Protein AF-A0A258KEI6-F1 (afdb_monomer)

Sequence (321 aa):
MEIVLLEKQHNRESFNSSTPLLDEYIKKQASQDVKRDLSACYVLTDNEGKVLAYYTLSSNSIPREGLPEELLKKLRLPPSYQNLPAIMLGRLAVDQEHKGKGYGKFLLQDAFEKCLLASDSIGSLAIIVDPIDDSAVAFYKKYGFIVDQAFRSNEDVGRLITELREKGLHAVTYYYDLPFEPDYESLDNIKYLFKDRNTNWSLVDVIVAVGGGSVIDFAKGIATLINNHDAATTYKGFPKNLNPSIPIVAVPTTAGTASEVTFNAVFTDSKLGRKLGINTHNNFPVLAILDSNMTRNCPYAIALSSGLDALVHGFESFACK

Solvent-accessible surface area (backbone atoms only — not comparable to full-atom values): 17616 Å² total; per-residue (Å²): 130,60,77,40,73,71,57,89,81,54,43,41,88,83,46,42,51,88,42,68,73,61,35,50,34,64,60,75,41,47,66,58,32,41,75,66,73,63,30,52,41,36,31,31,39,53,100,85,31,40,47,45,30,38,38,30,42,29,86,43,65,45,53,46,89,80,49,59,69,69,56,49,61,72,68,67,60,61,88,84,60,54,61,42,46,23,34,29,47,59,55,72,50,41,20,57,98,48,60,92,71,54,55,65,57,54,52,52,47,55,50,51,54,52,50,52,62,45,29,78,77,71,58,50,81,45,78,44,72,68,65,90,46,73,69,50,50,58,70,74,52,25,38,31,34,42,31,30,45,88,49,70,81,34,65,68,59,52,46,51,56,48,56,39,43,76,72,64,41,54,71,49,77,45,66,51,76,72,75,84,61,40,34,41,65,59,44,61,67,48,37,55,80,48,16,43,87,88,77,58,41,60,50,38,66,36,37,40,20,38,22,40,46,45,44,40,18,43,44,36,50,34,28,34,42,43,58,36,81,67,63,52,72,78,37,54,43,70,56,76,93,70,54,71,31,46,52,31,37,25,31,47,24,56,70,27,78,55,41,50,79,31,30,63,17,65,27,39,37,83,89,76,77,45,76,45,26,50,34,41,78,61,40,41,38,79,41,63,50,89,47,70,75,56,37,68,78,43,52,66,72,58,48,54,53,25,41,52,48,34,50,48,52,51,51,51,65,72,68,59,132

Mean predicted aligned error: 13.53 Å

Radius of gyration: 24.02 Å; Cα contacts (8 Å, |Δi|>4): 555; chains: 1; bounding box: 56×52×66 Å

Secondary structure (DSSP, 8-state):
--EEE--TT-B-TT---S-HHHHHIIIIIHHHHHHTTS-EEEEEE-TT-BEEEEEEEEEEEEEGGGS-HHHHHHHT--TT--EEEEEEEEEEEE-GGGTTSSHHHHHHHHHHHHHHHHHHHH--SEEEE--SSHHHHHHT-EEEEEEEGGGTT-HHHHHHHHHHHHTT--EEEEEE--SSS-BHHHHHHHGGGTB-TTT--BSEEEEEEEESHHHHHHHHHHHHHHH--S-GGGG-BS-SSPPPPPPEEEEESSSSS-GGG-S--EEEETTTTEEEEB--GGGS-SEE---HHHHTT--HHHHHHHHHHHHHHHHHHHH--

Nearest PDB structures (foldseek):
  3ox4-assembly2_C  TM=9.059E-01  e=1.615E-13  Zymomonas mobilis
  3bfj-assembly1_A  TM=8.498E-01  e=1.519E-13  Klebsiella pneumoniae
  4fr2-assembly1_A-2  TM=8.479E-01  e=7.920E-13  Oenococcus oeni ATCC BAA-1163
  1vlj-assembly1_A  TM=8.755E-01  e=2.924E-11  Thermotoga maritima MSB8
  7fjg-assembly1_A  TM=7.873E-01  e=3.177E-10  Fusobacterium nucleatum subsp. nucleatum ATCC 25586

Structure (mmCIF, N/CA/C/O backbone):
data_AF-A0A258KEI6-F1
#
_entry.id   AF-A0A258KEI6-F1
#
loop_
_atom_site.group_PDB
_atom_site.id
_atom_site.type_symbol
_atom_site.label_atom_id
_atom_site.label_alt_id
_atom_site.label_comp_id
_atom_site.label_asym_id
_atom_site.label_entity_id
_atom_site.label_seq_id
_atom_site.pdbx_PDB_ins_code
_atom_site.Cartn_x
_atom_site.Cartn_y
_atom_site.Cartn_z
_atom_site.occupancy
_atom_site.B_iso_or_equiv
_atom_site.auth_seq_id
_atom_site.auth_comp_id
_atom_site.auth_asym_id
_atom_site.auth_atom_id
_atom_site.pdbx_PDB_model_num
ATOM 1 N N . MET A 1 1 ? -24.353 -12.642 9.433 1.00 64.75 1 MET A N 1
ATOM 2 C CA . MET A 1 1 ? -23.257 -11.964 10.151 1.00 64.75 1 MET A CA 1
ATOM 3 C C . MET A 1 1 ? -23.445 -10.489 9.895 1.00 64.75 1 MET A C 1
ATOM 5 O O . MET A 1 1 ? -23.214 -10.044 8.780 1.00 64.75 1 MET A O 1
ATOM 9 N N . GLU A 1 2 ? -23.993 -9.790 10.874 1.00 80.94 2 GLU A N 1
ATOM 10 C CA . GLU A 1 2 ? -24.344 -8.373 10.791 1.00 80.94 2 GLU A CA 1
ATOM 11 C C . GLU A 1 2 ? -23.549 -7.630 11.863 1.00 80.94 2 GLU A C 1
ATOM 13 O O . GLU A 1 2 ? -23.228 -8.209 12.905 1.00 80.94 2 GLU A O 1
ATOM 18 N N . ILE A 1 3 ? -23.190 -6.380 11.583 1.00 92.75 3 ILE A N 1
ATOM 19 C CA . ILE A 1 3 ? -22.533 -5.508 12.550 1.00 92.75 3 ILE A CA 1
ATOM 20 C C . ILE A 1 3 ? -23.599 -4.604 13.157 1.00 92.75 3 ILE A C 1
ATOM 22 O O . ILE A 1 3 ? -24.249 -3.833 12.451 1.00 92.75 3 ILE A O 1
ATOM 26 N N . VAL A 1 4 ? -23.763 -4.694 14.472 1.00 95.00 4 VAL A N 1
ATOM 27 C CA . VAL A 1 4 ? -24.815 -3.992 15.217 1.00 95.00 4 VAL A CA 1
ATOM 28 C C . VAL A 1 4 ? -24.222 -3.162 16.348 1.00 95.00 4 VAL A C 1
ATOM 30 O O . VAL A 1 4 ? -23.071 -3.355 16.746 1.00 95.00 4 VAL A O 1
ATOM 33 N N . LEU A 1 5 ? -24.995 -2.212 16.876 1.00 96.25 5 LEU A N 1
ATOM 34 C CA . LEU A 1 5 ? -24.578 -1.435 18.042 1.00 96.25 5 LEU A CA 1
ATOM 35 C C . LEU A 1 5 ? -24.472 -2.347 19.277 1.00 96.25 5 LEU A C 1
ATOM 37 O O . LEU A 1 5 ? -25.265 -3.268 19.464 1.00 96.25 5 LEU A O 1
ATOM 41 N N . LEU A 1 6 ? -23.493 -2.095 20.142 1.00 96.62 6 LEU A N 1
ATOM 42 C CA . LEU A 1 6 ? -23.285 -2.870 21.358 1.00 96.62 6 LEU A CA 1
ATOM 43 C C . LEU A 1 6 ? -24.445 -2.684 22.353 1.00 96.62 6 LEU A C 1
ATOM 45 O O . LEU A 1 6 ? -24.547 -1.669 23.038 1.00 96.62 6 LEU A O 1
ATOM 49 N N . GLU A 1 7 ? -25.245 -3.733 22.513 1.00 94.12 7 GLU A N 1
ATOM 50 C CA . GLU A 1 7 ? -26.289 -3.861 23.537 1.00 94.12 7 GLU A CA 1
ATOM 51 C C . GLU A 1 7 ? -25.929 -4.839 24.672 1.00 94.12 7 GLU A C 1
ATOM 53 O O . GLU A 1 7 ? -24.907 -5.527 24.639 1.00 94.12 7 GLU A O 1
ATOM 58 N N . LYS A 1 8 ? -26.782 -4.899 25.708 1.00 89.69 8 LYS A N 1
ATOM 59 C CA . LYS A 1 8 ? -26.559 -5.716 26.917 1.00 89.69 8 LYS A CA 1
ATOM 60 C C . LYS A 1 8 ? -26.565 -7.222 26.658 1.00 89.69 8 LYS A C 1
ATOM 62 O O . LYS A 1 8 ? -25.923 -7.937 27.421 1.00 89.69 8 LYS A O 1
ATOM 67 N N . GLN A 1 9 ? -27.292 -7.704 25.648 1.00 91.25 9 GLN A N 1
ATOM 68 C CA . GLN A 1 9 ? -27.366 -9.139 25.358 1.00 91.25 9 GLN A CA 1
ATOM 69 C C . GLN A 1 9 ? -26.092 -9.714 24.722 1.00 91.25 9 GLN A C 1
ATOM 71 O O . GLN A 1 9 ? -25.944 -10.931 24.680 1.00 91.25 9 GLN A O 1
ATOM 76 N N . HIS A 1 10 ? -25.173 -8.876 24.232 1.00 94.94 10 HIS A N 1
ATOM 77 C CA . HIS A 1 10 ? -23.967 -9.359 23.565 1.00 94.94 10 HIS A CA 1
ATOM 78 C C . HIS A 1 10 ? -22.965 -9.945 24.562 1.00 94.94 10 HIS A C 1
ATOM 80 O O . HIS A 1 10 ? -22.508 -9.272 25.492 1.00 94.94 10 HIS A O 1
ATOM 86 N N . ASN A 1 11 ? -22.586 -11.203 24.340 1.00 94.31 11 ASN A N 1
ATOM 87 C CA . ASN A 1 11 ? -21.632 -11.909 25.180 1.00 94.31 11 ASN A CA 1
ATOM 88 C C . ASN A 1 11 ? -20.195 -11.564 24.771 1.00 94.31 11 ASN A C 1
ATOM 90 O O . ASN A 1 11 ? -19.745 -11.883 23.672 1.00 94.31 11 ASN A O 1
ATOM 94 N N . ARG A 1 12 ? -19.464 -10.932 25.688 1.00 94.19 12 ARG A N 1
ATOM 95 C CA . ARG A 1 12 ? -18.102 -10.412 25.482 1.00 94.19 12 ARG A CA 1
ATOM 96 C C . ARG A 1 12 ? -17.080 -10.918 26.499 1.00 94.19 12 ARG A C 1
ATOM 98 O O . ARG A 1 12 ? -15.903 -10.592 26.387 1.00 94.19 12 ARG A O 1
ATOM 105 N N . GLU A 1 13 ? -17.506 -11.714 27.480 1.00 92.12 13 GLU A N 1
ATOM 106 C CA . GLU A 1 13 ? -16.656 -12.177 28.591 1.00 92.12 13 GLU A CA 1
ATOM 107 C C . GLU A 1 13 ? -15.443 -12.979 28.097 1.00 92.12 13 GLU A C 1
ATOM 109 O O . GLU A 1 13 ? -14.330 -12.849 28.615 1.00 92.12 13 GLU A O 1
ATOM 114 N N . SER A 1 14 ? -15.639 -13.759 27.034 1.00 92.12 14 SER A N 1
ATOM 115 C CA . SER A 1 14 ? -14.610 -14.609 26.433 1.00 92.12 14 SER A CA 1
ATOM 116 C C . SER A 1 14 ? -13.733 -13.913 25.388 1.00 92.12 14 SER A C 1
ATOM 118 O O . SER A 1 14 ? -12.764 -14.524 24.953 1.00 92.12 14 SER A O 1
ATOM 120 N N . PHE A 1 15 ? -14.008 -12.653 25.021 1.00 96.25 15 PHE A N 1
ATOM 121 C CA . PHE A 1 15 ? -13.281 -11.963 23.947 1.00 96.25 15 PHE A CA 1
ATOM 122 C C . PHE A 1 15 ? -11.779 -11.845 24.246 1.00 96.25 15 PHE A C 1
ATOM 124 O O . PHE A 1 15 ? -11.396 -11.442 25.352 1.00 96.25 15 PHE A O 1
ATOM 131 N N . ASN A 1 16 ? -10.932 -12.172 23.275 1.00 96.00 16 ASN A N 1
ATOM 132 C CA . ASN A 1 16 ? -9.480 -12.057 23.403 1.00 96.00 16 ASN A CA 1
ATOM 133 C C . ASN A 1 16 ? -8.851 -11.704 22.051 1.00 96.00 16 ASN A C 1
ATOM 135 O O . ASN A 1 16 ? -8.808 -12.537 21.157 1.00 96.00 16 ASN A O 1
ATOM 139 N N . SER A 1 17 ? -8.325 -10.493 21.898 1.00 89.88 17 SER A N 1
ATOM 140 C CA . SER A 1 17 ? -7.668 -9.996 20.680 1.00 89.88 17 SER A CA 1
ATOM 141 C C . SER A 1 17 ? -6.142 -10.093 20.722 1.00 89.88 17 SER A C 1
ATOM 143 O O . SER A 1 17 ? -5.467 -9.661 19.780 1.00 89.88 17 SER A O 1
ATOM 145 N N . SER A 1 18 ? -5.589 -10.682 21.786 1.00 86.06 18 SER A N 1
ATOM 146 C CA . SER A 1 18 ? -4.159 -10.686 22.124 1.00 86.06 18 SER A CA 1
ATOM 147 C C . SER A 1 18 ? -3.596 -9.316 22.536 1.00 86.06 18 SER A C 1
ATOM 149 O O . SER A 1 18 ? -2.400 -9.217 22.807 1.00 86.06 18 SER A O 1
ATOM 151 N N . THR A 1 19 ? -4.441 -8.284 22.629 1.00 91.19 19 THR A N 1
ATOM 152 C CA . THR A 1 19 ? -4.069 -6.936 23.073 1.00 91.19 19 THR A CA 1
ATOM 153 C C . THR A 1 19 ? -4.868 -6.592 24.335 1.00 91.19 19 THR A C 1
ATOM 155 O O . THR A 1 19 ? -6.026 -6.179 24.226 1.00 91.19 19 THR A O 1
ATOM 158 N N . PRO A 1 20 ? -4.272 -6.708 25.542 1.00 92.56 20 PRO A N 1
ATOM 159 C CA . PRO A 1 20 ? -5.005 -6.598 26.806 1.00 92.56 20 PRO A CA 1
ATOM 160 C C . PRO A 1 20 ? -5.835 -5.318 26.948 1.00 92.56 20 PRO A C 1
ATOM 162 O O . PRO A 1 20 ? -6.959 -5.367 27.435 1.00 92.56 20 PRO A O 1
ATOM 165 N N . LEU A 1 21 ? -5.327 -4.180 26.463 1.00 92.75 21 LEU A N 1
ATOM 166 C CA . LEU A 1 21 ? -6.041 -2.900 26.513 1.00 92.75 21 LEU A CA 1
ATOM 167 C C . LEU A 1 21 ? -7.354 -2.907 25.710 1.00 92.75 21 LEU A C 1
ATOM 169 O O . LEU A 1 21 ? -8.327 -2.275 26.122 1.00 92.75 21 LEU A O 1
ATOM 173 N N . LEU A 1 22 ? -7.400 -3.615 24.578 1.00 94.25 22 LEU A N 1
ATOM 174 C CA . LEU A 1 22 ? -8.608 -3.754 23.758 1.00 94.25 22 LEU A CA 1
ATOM 175 C C . LEU A 1 22 ? -9.592 -4.737 24.413 1.00 94.25 22 LEU A C 1
ATOM 177 O O . LEU A 1 22 ? -10.793 -4.472 24.491 1.00 94.25 22 LEU A O 1
ATOM 181 N N . ASP A 1 23 ? -9.072 -5.818 24.990 1.00 96.31 23 ASP A N 1
ATOM 182 C CA . ASP A 1 23 ? -9.882 -6.842 25.654 1.00 96.31 23 ASP A CA 1
ATOM 183 C C . ASP A 1 23 ? -10.546 -6.314 26.930 1.00 96.31 23 ASP A C 1
ATOM 185 O O . ASP A 1 23 ? -11.740 -6.526 27.163 1.00 96.31 23 ASP A O 1
ATOM 189 N N . GLU A 1 24 ? -9.793 -5.584 27.755 1.00 95.88 24 GLU A N 1
ATOM 190 C CA . GLU A 1 24 ? -10.335 -4.949 28.954 1.00 95.88 24 GLU A CA 1
ATOM 191 C C . GLU A 1 24 ? -11.376 -3.889 28.608 1.00 95.88 24 GLU A C 1
ATOM 193 O O . GLU A 1 24 ? -12.408 -3.794 29.283 1.00 95.88 24 GLU A O 1
ATOM 198 N N . TYR A 1 25 ? -11.141 -3.127 27.537 1.00 96.06 25 TYR A N 1
ATOM 199 C CA . TYR A 1 25 ? -12.069 -2.103 27.091 1.00 96.06 25 TYR A CA 1
ATOM 200 C C . TYR A 1 25 ? -13.442 -2.684 26.751 1.00 96.06 25 TYR A C 1
ATOM 202 O O . TYR A 1 25 ? -14.449 -2.240 27.315 1.00 96.06 25 TYR A O 1
ATOM 210 N N . ILE A 1 26 ? -13.502 -3.681 25.858 1.00 96.88 26 ILE A N 1
ATOM 211 C CA . ILE A 1 26 ? -14.791 -4.215 25.402 1.00 96.88 26 ILE A CA 1
ATOM 212 C C . ILE A 1 26 ? -15.559 -4.870 26.551 1.00 96.88 26 ILE A C 1
ATOM 214 O O . ILE A 1 26 ? -16.768 -4.666 26.651 1.00 96.88 26 ILE A O 1
ATOM 218 N N . LYS A 1 27 ? -14.866 -5.564 27.465 1.00 96.19 27 LYS A N 1
ATOM 219 C CA . LYS A 1 27 ? -15.471 -6.254 28.617 1.00 96.19 27 LYS A CA 1
ATOM 220 C C . LYS A 1 27 ? -15.994 -5.299 29.687 1.00 96.19 27 LYS A C 1
ATOM 222 O O . LYS A 1 27 ? -17.114 -5.473 30.165 1.00 96.19 27 LYS A O 1
ATOM 227 N N . LYS A 1 28 ? -15.199 -4.296 30.071 1.00 94.75 28 LYS A N 1
ATOM 228 C CA . LYS A 1 28 ? -15.450 -3.505 31.291 1.00 94.75 28 LYS A CA 1
ATOM 229 C C . LYS A 1 28 ? -15.944 -2.082 31.018 1.00 94.75 28 LYS A C 1
ATOM 231 O O . LYS A 1 28 ? -16.722 -1.549 31.813 1.00 94.75 28 LYS A O 1
ATOM 236 N N . GLN A 1 29 ? -15.518 -1.472 29.910 1.00 95.62 29 GLN A N 1
ATOM 237 C CA . GLN A 1 29 ? -15.670 -0.032 29.679 1.00 95.62 29 GLN A CA 1
ATOM 238 C C . GLN A 1 29 ? -16.674 0.315 28.572 1.00 95.62 29 GLN A C 1
ATOM 240 O O . GLN A 1 29 ? -17.470 1.235 28.751 1.00 95.62 29 GLN A O 1
ATOM 245 N N . ALA A 1 30 ? -16.711 -0.439 27.469 1.00 95.44 30 ALA A N 1
ATOM 246 C CA . ALA A 1 30 ? -17.450 -0.059 26.259 1.00 95.44 30 ALA A CA 1
ATOM 247 C C . ALA A 1 30 ? -18.936 0.279 26.494 1.00 95.44 30 ALA A C 1
ATOM 249 O O . ALA A 1 30 ? -19.447 1.248 25.944 1.00 95.44 30 ALA A O 1
ATOM 250 N N . SER A 1 31 ? -19.643 -0.458 27.362 1.00 94.81 31 SER A N 1
ATOM 251 C CA . SER A 1 31 ? -21.058 -0.151 27.650 1.00 94.81 31 SER A CA 1
ATOM 252 C C . SER A 1 31 ? -21.252 1.143 28.433 1.00 94.81 31 SER A C 1
ATOM 254 O O . SER A 1 31 ? -22.311 1.758 28.336 1.00 94.81 31 SER A O 1
ATOM 256 N N . GLN A 1 32 ? -20.270 1.537 29.245 1.00 94.69 32 GLN A N 1
ATOM 257 C CA . GLN A 1 32 ? -20.325 2.796 29.981 1.00 94.69 32 GLN A CA 1
ATOM 258 C C . GLN A 1 32 ? -20.140 3.968 29.023 1.00 94.69 32 GLN A C 1
ATOM 260 O O . GLN A 1 32 ? -20.878 4.944 29.127 1.00 94.69 32 GLN A O 1
ATOM 265 N N . ASP A 1 33 ? -19.212 3.836 28.074 1.00 95.62 33 ASP A N 1
ATOM 266 C CA . ASP A 1 33 ? -18.955 4.850 27.052 1.00 95.62 33 ASP A CA 1
ATOM 267 C C . ASP A 1 33 ? -20.158 5.022 26.122 1.00 95.62 33 ASP A C 1
ATOM 269 O O . ASP A 1 33 ? -20.586 6.152 25.903 1.00 95.62 33 ASP A O 1
ATOM 273 N N . VAL A 1 34 ? -20.759 3.916 25.658 1.00 94.94 34 VAL A N 1
ATOM 274 C CA . VAL A 1 34 ? -21.996 3.943 24.852 1.00 94.94 34 VAL A CA 1
ATOM 275 C C . VAL A 1 34 ? -23.138 4.595 25.630 1.00 94.94 34 VAL A C 1
ATOM 277 O O . VAL A 1 34 ? -23.815 5.469 25.109 1.00 94.94 34 VAL A O 1
ATOM 280 N N . LYS A 1 35 ? -23.335 4.234 26.906 1.00 94.06 35 LYS A N 1
ATOM 281 C CA . LYS A 1 35 ? -24.407 4.808 27.741 1.00 94.06 35 LYS A CA 1
ATOM 282 C C . LYS A 1 35 ? -24.237 6.311 28.005 1.00 94.06 35 LYS A C 1
ATOM 284 O O . LYS A 1 35 ? -25.211 6.980 28.336 1.00 94.06 35 LYS A O 1
ATOM 289 N N . ARG A 1 36 ? -23.003 6.814 27.963 1.00 94.75 36 ARG A N 1
ATOM 290 C CA . ARG A 1 36 ? -22.661 8.223 28.207 1.00 94.75 36 ARG A CA 1
ATOM 291 C C . ARG A 1 36 ? -22.470 9.017 26.912 1.00 94.75 36 ARG A C 1
ATOM 293 O O . ARG A 1 36 ? -21.980 10.138 26.991 1.00 94.75 36 ARG A O 1
ATOM 300 N N . ASP A 1 37 ? -22.789 8.427 25.759 1.00 90.75 37 ASP A N 1
ATOM 301 C CA . ASP A 1 37 ? -22.603 9.022 24.431 1.00 90.75 37 ASP A CA 1
ATOM 302 C C . ASP A 1 37 ? -21.155 9.476 24.151 1.00 90.75 37 ASP A C 1
ATOM 304 O O . ASP A 1 37 ? -20.906 10.401 23.381 1.00 90.75 37 ASP A O 1
ATOM 308 N N . LEU A 1 38 ? -20.172 8.813 24.773 1.00 92.19 38 LEU A N 1
ATOM 309 C CA . LEU A 1 38 ? -18.747 9.110 24.573 1.00 92.19 38 LEU A CA 1
ATOM 310 C C . LEU A 1 38 ? -18.193 8.439 23.310 1.00 92.19 38 LEU A C 1
ATOM 312 O O . LEU A 1 38 ? -17.266 8.947 22.680 1.00 92.19 38 LEU A O 1
ATOM 316 N N . SER A 1 39 ? -18.750 7.285 22.944 1.00 94.25 39 SER A N 1
ATOM 317 C CA . SER A 1 39 ? -18.427 6.576 21.707 1.00 94.25 39 SER A CA 1
ATOM 318 C C . SER A 1 39 ? -19.543 5.610 21.335 1.00 94.25 39 SER A C 1
ATOM 320 O O . SER A 1 39 ? -20.067 4.915 22.206 1.00 94.25 39 SER A O 1
ATOM 322 N N . ALA A 1 40 ? -19.825 5.478 20.043 1.00 96.12 40 ALA A N 1
ATOM 323 C CA . ALA A 1 40 ? -20.598 4.361 19.523 1.00 96.12 40 ALA A CA 1
ATOM 324 C C . ALA A 1 40 ? -19.681 3.137 19.397 1.00 96.12 40 ALA A C 1
ATOM 326 O O . ALA A 1 40 ? -18.618 3.222 18.782 1.00 96.12 40 ALA A O 1
ATOM 327 N N . CYS A 1 41 ? -20.079 2.001 19.968 1.00 97.81 41 CYS A N 1
ATOM 328 C CA . CYS A 1 41 ? -19.360 0.737 19.835 1.00 97.81 41 CYS A CA 1
ATOM 329 C C . CYS A 1 41 ? -20.194 -0.226 18.997 1.00 97.81 41 CYS A C 1
ATOM 331 O O . CYS A 1 41 ? -21.347 -0.486 19.333 1.00 97.81 41 CYS A O 1
ATOM 333 N N . TYR A 1 42 ? -19.603 -0.742 17.926 1.00 98.00 42 TYR A N 1
ATOM 334 C CA . TYR A 1 42 ? -20.227 -1.688 17.014 1.00 98.00 42 TYR A CA 1
ATOM 335 C C . TYR A 1 42 ? -19.562 -3.050 17.155 1.00 98.00 42 TYR A C 1
ATOM 337 O O . TYR A 1 42 ? -18.336 -3.137 17.268 1.00 98.00 42 TYR A O 1
ATOM 345 N N . VAL A 1 43 ? -20.368 -4.105 17.156 1.00 97.75 43 VAL A N 1
ATOM 346 C CA . VAL A 1 43 ? -19.926 -5.486 17.345 1.00 97.75 43 VAL A CA 1
ATOM 347 C C . VAL A 1 43 ? -20.398 -6.372 16.204 1.00 97.75 43 VAL A C 1
ATOM 349 O O . VAL A 1 43 ? -21.530 -6.267 15.739 1.00 97.75 43 VAL A O 1
ATOM 352 N N . LEU A 1 44 ? -19.516 -7.273 15.786 1.00 96.38 44 LEU A N 1
ATOM 353 C CA . LEU A 1 44 ? -19.840 -8.420 14.951 1.00 96.38 44 LEU A CA 1
ATOM 354 C C . LEU A 1 44 ? -20.071 -9.625 15.864 1.00 96.38 44 LEU A C 1
ATOM 356 O O . LEU A 1 44 ? -19.194 -9.950 16.669 1.00 96.38 44 LEU A O 1
ATOM 360 N N . THR A 1 45 ? -21.210 -10.298 15.723 1.00 95.00 45 THR A N 1
ATOM 361 C CA . THR A 1 45 ? -21.585 -11.445 16.561 1.00 95.00 45 THR A CA 1
ATOM 362 C C . THR A 1 45 ? -21.833 -12.720 15.759 1.00 95.00 45 THR A C 1
ATOM 364 O O . THR A 1 45 ? -22.079 -12.685 14.548 1.00 95.00 45 THR A O 1
ATOM 367 N N . ASP A 1 46 ? -21.747 -13.865 16.438 1.00 90.06 46 ASP A N 1
ATOM 368 C CA . ASP A 1 46 ? -22.298 -15.125 15.938 1.00 90.06 46 ASP A CA 1
ATOM 369 C C . ASP A 1 46 ? -23.808 -15.249 16.225 1.00 90.06 46 ASP A C 1
ATOM 371 O O . ASP A 1 46 ? -24.440 -14.355 16.792 1.00 90.06 46 ASP A O 1
ATOM 375 N N . ASN A 1 47 ? -24.397 -16.380 15.827 1.00 87.25 47 ASN A N 1
ATOM 376 C CA . ASN A 1 47 ? -25.827 -16.650 16.000 1.00 87.25 47 ASN A CA 1
ATOM 377 C C . ASN A 1 47 ? -26.252 -16.786 17.475 1.00 87.25 47 ASN A C 1
ATOM 379 O O . ASN A 1 47 ? -27.445 -16.736 17.764 1.00 87.25 47 ASN A O 1
ATOM 383 N N . GLU A 1 48 ? -25.302 -16.969 18.395 1.00 87.38 48 GLU A N 1
ATOM 384 C CA . GLU A 1 48 ? -25.540 -17.091 19.838 1.00 87.38 48 GLU A CA 1
ATOM 385 C C . GLU A 1 48 ? -25.285 -15.763 20.576 1.00 87.38 48 GLU A C 1
ATOM 387 O O . GLU A 1 48 ? -25.446 -15.678 21.795 1.00 87.38 48 GLU A O 1
ATOM 392 N N . GLY A 1 49 ? -24.913 -14.703 19.849 1.00 88.88 49 GLY A N 1
ATOM 393 C CA . GLY A 1 49 ? -24.655 -13.376 20.402 1.00 88.88 49 GLY A CA 1
ATOM 394 C C . GLY A 1 49 ? -23.257 -13.205 21.002 1.00 88.88 49 GLY A C 1
ATOM 395 O O . GLY A 1 49 ? -23.013 -12.194 21.672 1.00 88.88 49 GLY A O 1
ATOM 396 N N . LYS A 1 50 ? -22.327 -14.145 20.775 1.00 93.94 50 LYS A N 1
ATOM 397 C CA . LYS A 1 50 ? -20.914 -13.995 21.158 1.00 93.94 50 LYS A CA 1
ATOM 398 C C . LYS A 1 50 ? -20.245 -12.972 20.242 1.00 93.94 50 LYS A C 1
ATOM 400 O O . LYS A 1 50 ? -20.354 -13.056 19.021 1.00 93.94 50 LYS A O 1
ATOM 405 N N . VAL A 1 51 ? -19.532 -12.014 20.829 1.00 96.44 51 VAL A N 1
ATOM 406 C CA . VAL A 1 51 ? -18.776 -10.987 20.098 1.00 96.44 51 VAL A CA 1
ATOM 407 C C . VAL A 1 51 ? -17.520 -11.604 19.485 1.00 96.44 51 VAL A C 1
ATOM 409 O O . VAL A 1 51 ? -16.680 -12.153 20.194 1.00 96.44 51 VAL A O 1
ATOM 412 N N . LEU A 1 52 ? -17.384 -11.478 18.165 1.00 96.00 52 LEU A N 1
ATOM 413 C CA . LEU A 1 52 ? -16.263 -11.996 17.372 1.00 96.00 52 LEU A CA 1
ATOM 414 C C . LEU A 1 52 ? -1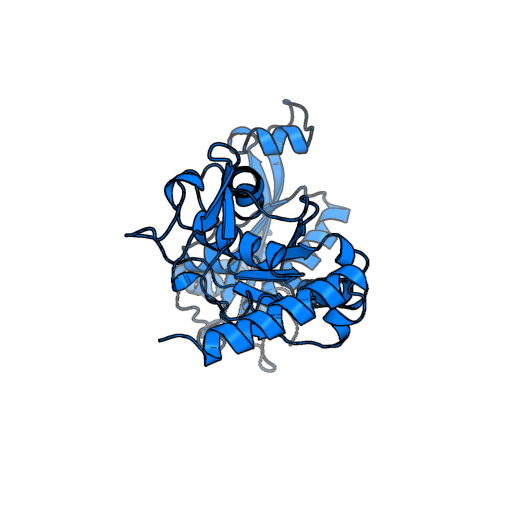5.253 -10.902 17.010 1.00 96.00 52 LEU A C 1
ATOM 416 O O . LEU A 1 52 ? -14.066 -11.166 16.827 1.00 96.00 52 LEU A O 1
ATOM 420 N N . ALA A 1 53 ? -15.724 -9.669 16.853 1.00 96.50 53 ALA A N 1
ATOM 421 C CA . ALA A 1 53 ? -14.911 -8.502 16.536 1.00 96.50 53 ALA A CA 1
ATOM 422 C C . ALA A 1 53 ? -15.685 -7.230 16.906 1.00 96.50 53 ALA A C 1
ATOM 424 O O . ALA A 1 53 ? -16.916 -7.257 16.972 1.00 96.50 53 ALA A O 1
ATOM 425 N N . TYR A 1 54 ? -14.993 -6.117 17.137 1.00 98.00 54 TYR A N 1
ATOM 426 C CA . TYR A 1 54 ? -15.648 -4.842 17.421 1.00 98.00 54 TYR A CA 1
ATOM 427 C C . TYR A 1 54 ? -14.831 -3.649 16.929 1.00 98.00 54 TYR A C 1
ATOM 429 O O . TYR A 1 54 ? -13.610 -3.741 16.771 1.00 98.00 54 TYR A O 1
ATOM 437 N N . TYR A 1 55 ? -15.501 -2.515 16.739 1.00 97.25 55 TYR A N 1
ATOM 438 C CA . TYR A 1 55 ? -14.836 -1.224 16.620 1.00 97.25 55 TYR A CA 1
ATOM 439 C C . TYR A 1 55 ? -15.630 -0.093 17.289 1.00 97.25 55 TYR A C 1
ATOM 441 O O . TYR A 1 55 ? -16.777 -0.281 17.702 1.00 97.25 55 TYR A O 1
ATOM 449 N N . THR A 1 56 ? -15.020 1.084 17.431 1.00 97.25 56 THR A N 1
ATOM 450 C CA . THR A 1 56 ? -15.670 2.265 18.021 1.00 97.25 56 THR A CA 1
ATOM 451 C C . THR A 1 56 ? -15.534 3.506 17.153 1.00 97.25 56 THR A C 1
ATOM 453 O O . THR A 1 56 ? -14.439 3.780 16.660 1.00 97.25 56 THR A O 1
ATOM 456 N N . LEU A 1 57 ? -16.599 4.306 17.076 1.00 95.81 57 LEU A N 1
ATOM 457 C CA . LEU A 1 57 ? -16.598 5.643 16.482 1.00 95.81 57 LEU A CA 1
ATOM 458 C C . LEU A 1 57 ? -16.913 6.703 17.532 1.00 95.81 57 LEU A C 1
ATOM 460 O O . LEU A 1 57 ? -17.786 6.509 18.380 1.00 95.81 57 LEU A O 1
ATOM 464 N N . SER A 1 58 ? -16.248 7.846 17.444 1.00 94.75 58 SER A N 1
ATOM 465 C CA . SER A 1 58 ? -16.585 9.028 18.238 1.00 94.75 58 SER A CA 1
ATOM 466 C C . SER A 1 58 ? -16.325 10.310 17.454 1.00 94.75 58 SER A C 1
ATOM 468 O O . SER A 1 58 ? -15.537 10.337 16.507 1.00 94.75 58 SER A O 1
ATOM 470 N N . SER A 1 59 ? -16.998 11.392 17.839 1.00 91.50 59 SER A N 1
ATOM 471 C CA . SER A 1 59 ? -16.678 12.725 17.330 1.00 91.50 59 SER A CA 1
ATOM 472 C C . SER A 1 59 ? -15.290 13.141 17.802 1.00 91.50 59 SER A C 1
ATOM 474 O O . SER A 1 59 ? -14.952 12.950 18.973 1.00 91.50 59 SER A O 1
ATOM 476 N N . ASN A 1 60 ? -14.506 13.751 16.923 1.00 92.00 60 ASN A N 1
ATOM 477 C CA . ASN A 1 60 ? -13.208 14.298 17.284 1.00 92.00 60 ASN A CA 1
ATOM 478 C C . ASN A 1 60 ? -12.914 15.576 16.485 1.00 92.00 60 ASN A C 1
ATOM 480 O O . ASN A 1 60 ? -13.642 15.955 15.566 1.00 92.00 60 ASN A O 1
ATOM 484 N N . SER A 1 61 ? -11.837 16.258 16.839 1.00 89.75 61 SER A N 1
ATOM 485 C CA . SER A 1 61 ? -11.328 17.389 16.085 1.00 89.75 61 SER A CA 1
ATOM 486 C C . SER A 1 61 ? -9.827 17.284 15.919 1.00 89.75 61 SER A C 1
ATOM 488 O O . SER A 1 61 ? -9.120 16.949 16.867 1.00 89.75 61 SER A O 1
ATOM 490 N N . ILE A 1 62 ? -9.342 17.619 14.731 1.00 86.12 62 ILE A N 1
ATOM 491 C CA . ILE A 1 62 ? -7.914 17.645 14.441 1.00 86.12 62 ILE A CA 1
ATOM 492 C C . ILE A 1 62 ? -7.406 19.073 14.654 1.00 86.12 62 ILE A C 1
ATOM 494 O O . ILE A 1 62 ? -7.881 19.978 13.955 1.00 86.12 62 ILE A O 1
ATOM 498 N N . PRO A 1 63 ? -6.446 19.296 15.569 1.00 88.00 63 PRO A N 1
ATOM 499 C CA . PRO A 1 63 ? -5.802 20.592 15.709 1.00 88.00 63 PRO A CA 1
ATOM 500 C C . PRO A 1 63 ? -5.062 20.952 14.422 1.00 88.00 63 PRO A C 1
ATOM 502 O O . PRO A 1 63 ? -4.256 20.169 13.913 1.00 88.00 63 PRO A O 1
ATOM 505 N N . ARG A 1 64 ? -5.301 22.158 13.906 1.00 84.56 64 ARG A N 1
ATOM 506 C CA . ARG A 1 64 ? -4.638 22.670 12.701 1.00 84.56 64 ARG A CA 1
ATOM 507 C C . ARG A 1 64 ? -3.117 22.672 12.842 1.00 84.56 64 ARG A C 1
ATOM 509 O O . ARG A 1 64 ? -2.422 22.383 11.876 1.00 84.56 64 ARG A O 1
ATOM 516 N N . GLU A 1 65 ? -2.622 22.999 14.032 1.00 83.31 65 GLU A N 1
ATOM 517 C CA . GLU A 1 65 ? -1.192 23.114 14.345 1.00 83.31 65 GLU A CA 1
ATOM 518 C C . GLU A 1 65 ? -0.423 21.804 14.121 1.00 83.31 65 GLU A C 1
ATOM 520 O O . GLU A 1 65 ? 0.755 21.836 13.783 1.00 83.31 65 GLU A O 1
ATOM 525 N N . GLY A 1 66 ? -1.094 20.655 14.258 1.00 73.38 66 GLY A N 1
ATOM 526 C CA . GLY A 1 66 ? -0.499 19.335 14.038 1.00 73.38 66 GLY A CA 1
ATOM 527 C C . GLY A 1 66 ? -0.559 18.848 12.589 1.00 73.38 66 GLY A C 1
ATOM 528 O O . GLY A 1 66 ? -0.091 17.746 12.303 1.00 73.38 66 GLY A O 1
ATOM 529 N N . LEU A 1 67 ? -1.156 19.618 11.671 1.00 76.62 67 LEU A N 1
ATOM 530 C CA . LEU A 1 67 ? -1.344 19.195 10.287 1.00 76.62 67 LEU A CA 1
ATOM 531 C C . LEU A 1 67 ? -0.201 19.661 9.378 1.00 76.62 67 LEU A C 1
ATOM 533 O O . LEU A 1 67 ? 0.206 20.822 9.449 1.00 76.62 67 LEU A O 1
ATOM 537 N N . PRO A 1 68 ? 0.264 18.807 8.444 1.00 76.62 68 PRO A N 1
ATOM 538 C CA . PRO A 1 68 ? 1.261 19.205 7.458 1.00 76.62 68 PRO A CA 1
ATOM 539 C C . PRO A 1 68 ? 0.805 20.430 6.655 1.00 76.62 68 PRO A C 1
ATOM 541 O O . PRO A 1 68 ? -0.324 20.469 6.154 1.00 76.62 68 PRO A O 1
ATOM 544 N N . GLU A 1 69 ? 1.694 21.408 6.458 1.00 72.44 69 GLU A N 1
ATOM 545 C CA . GLU A 1 69 ? 1.367 22.632 5.712 1.00 72.44 69 GLU A CA 1
ATOM 546 C C . GLU A 1 69 ? 0.832 22.352 4.298 1.00 72.44 69 GLU A C 1
ATOM 548 O O . GLU A 1 69 ? -0.042 23.071 3.810 1.00 72.44 69 GLU A O 1
ATOM 553 N N . GLU A 1 70 ? 1.323 21.301 3.633 1.00 69.81 70 GLU A N 1
ATOM 554 C CA . GLU A 1 70 ? 0.834 20.891 2.311 1.00 69.81 70 GLU A CA 1
ATOM 555 C C . GLU A 1 70 ? -0.647 20.495 2.334 1.00 69.81 70 GLU A C 1
ATOM 557 O O . GLU A 1 70 ? -1.411 20.875 1.440 1.00 69.81 70 GLU A O 1
ATOM 562 N N . LEU A 1 71 ? -1.079 19.789 3.384 1.00 66.25 71 LEU A N 1
ATOM 563 C CA . LEU A 1 71 ? -2.475 19.402 3.558 1.00 66.25 71 LEU A CA 1
ATOM 564 C C . LEU A 1 71 ? -3.348 20.638 3.804 1.00 66.25 71 LEU A C 1
ATOM 566 O O . LEU A 1 71 ? -4.398 20.781 3.177 1.00 66.25 71 LEU A O 1
ATOM 570 N N . LEU A 1 72 ? -2.886 21.573 4.639 1.00 75.69 72 LEU A N 1
ATOM 571 C CA . LEU A 1 72 ? -3.592 22.831 4.909 1.00 75.69 72 LEU A CA 1
ATOM 572 C C . LEU A 1 72 ? -3.757 23.692 3.645 1.00 75.69 72 LEU A C 1
ATOM 574 O O . LEU A 1 72 ? -4.831 24.261 3.426 1.00 75.69 72 LEU A O 1
ATOM 578 N N . LYS A 1 73 ? -2.733 23.746 2.780 1.00 74.69 73 LYS A N 1
ATOM 579 C CA . LYS A 1 73 ? -2.795 24.429 1.473 1.00 74.69 73 LYS A CA 1
ATOM 580 C C . LYS A 1 73 ? -3.797 23.759 0.530 1.00 74.69 73 LYS A C 1
ATOM 582 O O . LYS A 1 73 ? -4.586 24.455 -0.109 1.00 74.69 73 LYS A O 1
ATOM 587 N N . LYS A 1 74 ? -3.813 22.421 0.469 1.00 72.38 74 LYS A N 1
ATOM 588 C CA . LYS A 1 74 ? -4.747 21.653 -0.374 1.00 72.38 74 LYS A CA 1
ATOM 589 C C . LYS A 1 74 ? -6.203 21.835 0.053 1.00 72.38 74 LYS A C 1
ATOM 591 O O . LYS A 1 74 ? -7.069 21.995 -0.803 1.00 72.38 74 LYS A O 1
ATOM 596 N N . LEU A 1 75 ? -6.460 21.841 1.360 1.00 74.50 75 LEU A N 1
ATOM 597 C CA . LEU A 1 75 ? -7.797 22.029 1.926 1.00 74.50 75 LEU A CA 1
ATOM 598 C C . LEU A 1 75 ? -8.312 23.472 1.778 1.00 74.50 75 LEU A C 1
ATOM 600 O O . LEU A 1 75 ? -9.505 23.704 1.945 1.00 74.50 75 LEU A O 1
ATOM 604 N N . ARG A 1 76 ? -7.435 24.438 1.452 1.00 82.94 76 ARG A N 1
ATOM 605 C CA . ARG A 1 76 ? -7.761 25.870 1.283 1.00 82.94 76 ARG A CA 1
ATOM 606 C C . ARG A 1 76 ? -8.528 26.460 2.475 1.00 82.94 76 ARG A C 1
ATOM 608 O O . ARG A 1 76 ? -9.366 27.343 2.314 1.00 82.94 76 ARG A O 1
ATOM 615 N N . LEU A 1 77 ? -8.236 25.971 3.678 1.00 73.38 77 LEU A N 1
ATOM 616 C CA . LEU A 1 77 ? -8.938 26.372 4.894 1.00 73.38 77 LEU A CA 1
ATOM 617 C C . LEU A 1 77 ? -8.366 27.683 5.447 1.00 73.38 77 LEU A C 1
ATOM 619 O O . LEU A 1 77 ? -7.143 27.758 5.645 1.00 73.38 77 LEU A O 1
ATOM 623 N N . PRO A 1 78 ? -9.214 28.684 5.764 1.00 80.50 78 PRO A N 1
ATOM 624 C CA . PRO A 1 78 ? -8.758 29.935 6.354 1.00 80.50 78 PRO A CA 1
ATOM 625 C C . PRO A 1 78 ? -7.977 29.702 7.659 1.00 80.50 78 PRO A C 1
ATOM 627 O O . PRO A 1 78 ? -8.311 28.783 8.413 1.00 80.50 78 PRO A O 1
ATOM 630 N N . PRO A 1 79 ? -6.973 30.539 7.978 1.00 80.94 79 PRO A N 1
ATOM 631 C CA . PRO A 1 79 ? -6.178 30.400 9.203 1.00 80.94 79 PRO A CA 1
ATOM 632 C C . PRO A 1 79 ? -6.993 30.458 10.503 1.00 80.94 79 PRO A C 1
ATOM 634 O O . PRO A 1 79 ? -6.535 29.984 11.532 1.00 80.94 79 PRO A O 1
ATOM 637 N N . SER A 1 80 ? -8.208 31.011 10.460 1.00 84.94 80 SER A N 1
ATOM 638 C CA . SER A 1 80 ? -9.129 31.073 11.598 1.00 84.94 80 SER A CA 1
ATOM 639 C C . SER A 1 80 ? -9.695 29.710 12.022 1.00 84.94 80 SER A C 1
ATOM 641 O O . SER A 1 80 ? -10.227 29.595 13.123 1.00 84.94 80 SER A O 1
ATOM 643 N N . TYR A 1 81 ? -9.603 28.676 11.179 1.00 82.81 81 TYR A N 1
ATOM 644 C CA . TYR A 1 81 ? -10.100 27.332 11.486 1.00 82.81 81 TYR A CA 1
ATOM 645 C C . TYR A 1 81 ? -9.047 26.544 12.266 1.00 82.81 81 TYR A C 1
ATOM 647 O O . TYR A 1 81 ? -8.209 25.867 11.674 1.00 82.81 81 TYR A O 1
ATOM 655 N N . GLN A 1 82 ? -9.090 26.659 13.595 1.00 87.56 82 GLN A N 1
ATOM 656 C CA . GLN A 1 82 ? -8.098 26.058 14.497 1.00 87.56 82 GLN A CA 1
ATOM 657 C C . GLN A 1 82 ? -8.304 24.557 14.734 1.00 87.56 82 GLN A C 1
ATOM 659 O O . GLN A 1 82 ? -7.338 23.833 14.945 1.00 87.56 82 GLN A O 1
ATOM 664 N N . ASN A 1 83 ? -9.549 24.083 14.665 1.00 88.38 83 ASN A N 1
ATOM 665 C CA . ASN A 1 83 ? -9.912 22.686 14.881 1.00 88.38 83 ASN A CA 1
ATOM 666 C C . ASN A 1 83 ? -10.788 22.211 13.725 1.00 88.38 83 ASN A C 1
ATOM 668 O O . ASN A 1 83 ? -11.814 22.829 13.430 1.00 88.38 83 ASN A O 1
ATOM 672 N N . LEU A 1 84 ? -10.371 21.139 13.056 1.00 88.69 84 LEU A N 1
ATOM 673 C CA . LEU A 1 84 ? -11.092 20.585 11.912 1.00 88.69 84 LEU A CA 1
ATOM 674 C C . LEU A 1 84 ? -11.985 19.433 12.371 1.00 88.69 84 LEU A C 1
ATOM 676 O O . LEU A 1 84 ? -11.493 18.568 13.097 1.00 88.69 84 LEU A O 1
ATOM 680 N N . PRO A 1 85 ? -13.266 19.393 11.965 1.00 88.94 85 PRO A N 1
ATOM 681 C CA . PRO A 1 85 ? -14.168 18.326 12.374 1.00 88.94 85 PRO A CA 1
ATOM 682 C C . PRO A 1 85 ? -13.701 16.992 11.792 1.00 88.94 85 PRO A C 1
ATOM 684 O O . PRO A 1 85 ? -13.405 16.895 10.597 1.00 88.94 85 PRO A O 1
ATOM 687 N N . ALA A 1 86 ? -13.641 15.968 12.634 1.00 89.62 86 ALA A N 1
ATOM 688 C CA . ALA A 1 86 ? -13.260 14.624 12.240 1.00 89.62 86 ALA A CA 1
ATOM 689 C C . ALA A 1 86 ? -14.084 13.576 12.992 1.00 89.62 86 ALA A C 1
ATOM 691 O O . ALA A 1 86 ? -14.667 13.831 14.046 1.00 89.62 86 ALA A O 1
ATOM 692 N N . ILE A 1 87 ? -14.093 12.359 12.464 1.00 90.56 87 ILE A N 1
ATOM 693 C CA . ILE A 1 87 ? -14.589 11.186 13.180 1.00 90.56 87 ILE A CA 1
ATOM 694 C C . ILE A 1 87 ? -13.377 10.349 13.575 1.00 90.56 87 ILE A C 1
ATOM 696 O O . ILE A 1 87 ? -12.516 10.062 12.747 1.00 90.56 87 ILE A O 1
ATOM 700 N N . MET A 1 88 ? -13.288 9.968 14.842 1.00 92.31 88 MET A N 1
ATOM 701 C CA . MET A 1 88 ? -12.257 9.061 15.329 1.00 92.31 88 MET A CA 1
ATOM 702 C C . MET A 1 88 ? -12.741 7.621 15.192 1.00 92.31 88 MET A C 1
ATOM 704 O O . MET A 1 88 ? -13.733 7.238 15.814 1.00 92.31 88 MET A O 1
ATOM 708 N N . LEU A 1 89 ? -12.011 6.820 14.418 1.00 91.50 89 LEU A N 1
ATOM 709 C CA . LEU A 1 89 ? -12.064 5.365 14.484 1.00 91.50 89 LEU A CA 1
ATOM 710 C C . LEU A 1 89 ? -11.069 4.926 15.561 1.00 91.50 89 LEU A C 1
ATOM 712 O O . LEU A 1 89 ? -9.869 4.821 15.319 1.00 91.50 89 LEU A O 1
ATOM 716 N N . GLY A 1 90 ? -11.588 4.754 16.776 1.00 90.31 90 GLY A N 1
ATOM 717 C CA . GLY A 1 90 ? -10.770 4.569 17.973 1.00 90.31 90 GLY A CA 1
ATOM 718 C C . GLY A 1 90 ? -10.209 3.156 18.092 1.00 90.31 90 GLY A C 1
ATOM 719 O O . GLY A 1 90 ? -9.086 2.865 17.699 1.00 90.31 90 GLY A O 1
ATOM 720 N N . ARG A 1 91 ? -10.988 2.260 18.693 1.00 93.81 91 ARG A N 1
ATOM 721 C CA . ARG A 1 91 ? -10.590 0.870 18.924 1.00 93.81 91 ARG A CA 1
ATOM 722 C C . ARG A 1 91 ? -11.147 0.009 17.805 1.00 93.81 91 ARG A C 1
ATOM 724 O O . ARG A 1 91 ? -12.306 0.184 17.453 1.00 93.81 91 ARG A O 1
ATOM 731 N N . LEU A 1 92 ? -10.348 -0.918 17.289 1.00 93.50 92 LEU A N 1
ATOM 732 C CA . LEU A 1 92 ? -10.762 -1.957 16.348 1.00 93.50 92 LEU A CA 1
ATOM 733 C C . LEU A 1 92 ? -10.029 -3.239 16.729 1.00 93.50 92 LEU A C 1
ATOM 735 O O . LEU A 1 92 ? -8.803 -3.242 16.826 1.00 93.50 92 LEU A O 1
ATOM 739 N N . ALA A 1 93 ? -10.768 -4.317 16.970 1.00 94.69 93 ALA A N 1
ATOM 740 C CA . ALA A 1 93 ? -10.185 -5.583 17.391 1.00 94.69 93 ALA A CA 1
ATOM 741 C C . ALA A 1 93 ? -10.968 -6.774 16.840 1.00 94.69 93 ALA A C 1
ATOM 743 O O . ALA A 1 93 ? -12.189 -6.727 16.688 1.00 94.69 93 ALA A O 1
ATOM 744 N N . VAL A 1 94 ? -10.252 -7.868 16.592 1.00 93.50 94 VAL A N 1
ATOM 745 C CA . VAL A 1 94 ? -10.815 -9.161 16.192 1.00 93.50 94 VAL A CA 1
ATOM 746 C C . VAL A 1 94 ? -10.366 -10.201 17.205 1.00 93.50 94 VAL A C 1
ATOM 748 O O . VAL A 1 94 ? -9.186 -10.239 17.562 1.00 93.50 94 VAL A O 1
ATOM 751 N N . ASP A 1 95 ? -11.302 -11.035 17.643 1.00 95.38 95 ASP A N 1
ATOM 752 C CA . ASP A 1 95 ? -11.026 -12.152 18.535 1.00 95.38 95 ASP A CA 1
ATOM 753 C C . ASP A 1 95 ? -10.006 -13.125 17.912 1.00 95.38 95 ASP A C 1
ATOM 755 O O . ASP A 1 95 ? -9.986 -13.362 16.700 1.00 95.38 95 ASP A O 1
ATOM 759 N N . GLN A 1 96 ? -9.133 -13.690 18.739 1.00 91.56 96 GLN A N 1
ATOM 760 C CA . GLN A 1 96 ? -7.994 -14.500 18.332 1.00 91.56 96 GLN A CA 1
ATOM 761 C C . GLN A 1 96 ? -8.422 -15.785 17.618 1.00 91.56 96 GLN A C 1
ATOM 763 O O . GLN A 1 96 ? -7.772 -16.161 16.641 1.00 91.56 96 GLN A O 1
ATOM 768 N N . GLU A 1 97 ? -9.544 -16.402 18.008 1.00 91.00 97 GLU A N 1
ATOM 769 C CA . GLU A 1 97 ? -10.115 -17.579 17.324 1.00 91.00 97 GLU A CA 1
ATOM 770 C C . GLU A 1 97 ? -10.635 -17.237 15.907 1.00 91.00 97 GLU A C 1
ATOM 772 O O . GLU A 1 97 ? -10.977 -18.111 15.099 1.00 91.00 97 GLU A O 1
ATOM 777 N N . HIS A 1 98 ? -10.714 -15.941 15.595 1.00 86.12 98 HIS A N 1
ATOM 778 C CA . HIS A 1 98 ? -11.315 -15.390 14.385 1.00 86.12 98 HIS A CA 1
ATOM 779 C C . HIS A 1 98 ? -10.344 -14.528 13.565 1.00 86.12 98 HIS A C 1
ATOM 781 O O . HIS A 1 98 ? -10.710 -14.035 12.490 1.00 86.12 98 HIS A O 1
ATOM 787 N N . LYS A 1 99 ? -9.086 -14.386 14.006 1.00 79.69 99 LYS A N 1
ATOM 788 C CA . LYS A 1 99 ? -8.028 -13.745 13.213 1.00 79.69 99 LYS A CA 1
ATOM 789 C C . LYS A 1 99 ? -7.824 -14.488 11.887 1.00 79.69 99 LYS A C 1
ATOM 791 O O . LYS A 1 99 ? -7.997 -15.698 11.786 1.00 79.69 99 LYS A O 1
ATOM 796 N N . GLY A 1 100 ? -7.497 -13.737 10.835 1.00 70.50 100 GLY A N 1
ATOM 797 C CA . GLY A 1 100 ? -7.306 -14.275 9.481 1.00 70.50 100 GLY A CA 1
ATOM 798 C C . GLY A 1 100 ? -8.592 -14.536 8.683 1.00 70.50 100 GLY A C 1
ATOM 799 O O . GLY A 1 100 ? -8.507 -14.745 7.479 1.00 70.50 100 GLY A O 1
ATOM 800 N N . LYS A 1 101 ? -9.786 -14.436 9.290 1.00 74.94 101 LYS A N 1
ATOM 801 C CA . LYS A 1 101 ? -11.085 -14.626 8.602 1.00 74.94 101 LYS A CA 1
ATOM 802 C C . LYS A 1 101 ? -11.600 -13.383 7.854 1.00 74.94 101 LYS A C 1
ATOM 804 O O . LYS A 1 101 ? -12.721 -13.375 7.363 1.00 74.94 101 LYS A O 1
ATOM 809 N N . GLY A 1 102 ? -10.810 -12.308 7.796 1.00 69.62 102 GLY A N 1
ATOM 810 C CA . GLY A 1 102 ? -11.168 -11.062 7.103 1.00 69.62 102 GLY A CA 1
ATOM 811 C C . GLY A 1 102 ? -12.039 -10.078 7.897 1.00 69.62 102 GLY A C 1
ATOM 812 O O . GLY A 1 102 ? -12.288 -8.980 7.406 1.00 69.62 102 GLY A O 1
ATOM 813 N N . TYR A 1 103 ? -12.443 -10.400 9.132 1.00 83.19 103 TYR A N 1
ATOM 814 C CA . TYR A 1 103 ? -13.349 -9.553 9.924 1.00 83.19 103 TYR A CA 1
ATOM 815 C C . TYR A 1 103 ? -12.831 -8.139 10.184 1.00 83.19 103 TYR A C 1
ATOM 817 O O . TYR A 1 103 ? -13.621 -7.209 10.143 1.00 83.19 103 TYR A O 1
ATOM 825 N N . GLY A 1 104 ? -11.521 -7.937 10.356 1.00 80.81 104 GLY A N 1
ATOM 826 C CA . GLY A 1 104 ? -10.968 -6.587 10.516 1.00 80.81 104 GLY A CA 1
ATOM 827 C C . GLY A 1 104 ? -11.289 -5.677 9.324 1.00 80.81 104 GLY A C 1
ATOM 828 O O . GLY A 1 104 ? -11.720 -4.545 9.515 1.00 80.81 104 GLY A O 1
ATOM 829 N N . LYS A 1 105 ? -11.167 -6.194 8.093 1.00 69.12 105 LYS A N 1
ATOM 830 C CA . LYS A 1 105 ? -11.502 -5.448 6.866 1.00 69.12 105 LYS A CA 1
ATOM 831 C C . LYS A 1 105 ? -13.000 -5.168 6.773 1.00 69.12 105 LYS A C 1
ATOM 833 O O . LYS A 1 105 ? -13.392 -4.066 6.413 1.00 69.12 105 LYS A O 1
ATOM 838 N N . PHE A 1 106 ? -13.817 -6.155 7.140 1.00 74.56 106 PHE A N 1
ATOM 839 C CA . PHE A 1 106 ? -15.270 -6.019 7.154 1.00 74.56 106 PHE A CA 1
ATOM 840 C C . PHE A 1 106 ? -15.735 -4.936 8.140 1.00 74.56 106 PHE A C 1
ATOM 842 O O . PHE A 1 106 ? -16.546 -4.090 7.779 1.00 74.56 106 PHE A O 1
ATOM 849 N N . LEU A 1 107 ? -15.142 -4.889 9.340 1.00 81.81 107 LEU A N 1
ATOM 850 C CA . LEU A 1 107 ? -15.382 -3.811 10.303 1.00 81.81 107 LEU A CA 1
ATOM 851 C C . LEU A 1 107 ? -14.957 -2.441 9.762 1.00 81.81 107 LEU A C 1
ATOM 853 O O . LEU A 1 107 ? -15.655 -1.459 9.978 1.00 81.81 107 LEU A O 1
ATOM 857 N N . LEU A 1 108 ? -13.815 -2.362 9.072 1.00 80.31 108 LEU A N 1
ATOM 858 C CA . LEU A 1 108 ? -13.309 -1.100 8.531 1.00 80.31 108 LEU A CA 1
ATOM 859 C C . LEU A 1 108 ? -14.232 -0.534 7.441 1.00 80.31 108 LEU A C 1
ATOM 861 O O . LEU A 1 108 ? -14.502 0.665 7.421 1.00 80.31 108 LEU A O 1
ATOM 865 N N . GLN A 1 109 ? -14.746 -1.400 6.565 1.00 71.38 109 GLN A N 1
ATOM 866 C CA . GLN A 1 109 ? -15.727 -1.024 5.549 1.00 71.38 109 GLN A CA 1
ATOM 867 C C . GLN A 1 109 ? -17.017 -0.492 6.187 1.00 71.38 109 GLN A C 1
ATOM 869 O O . GLN A 1 109 ? -17.469 0.597 5.833 1.00 71.38 109 GLN A O 1
ATOM 874 N N . ASP A 1 110 ? -17.560 -1.219 7.165 1.00 81.88 110 ASP A N 1
ATOM 875 C CA . ASP A 1 110 ? -18.769 -0.823 7.896 1.00 81.88 110 ASP A CA 1
ATOM 876 C C . ASP A 1 110 ? -18.578 0.501 8.661 1.00 81.88 110 ASP A C 1
ATOM 878 O O . ASP A 1 110 ? -19.450 1.376 8.661 1.00 81.88 110 ASP A O 1
ATOM 882 N N . ALA A 1 111 ? -17.392 0.701 9.243 1.00 83.19 111 ALA A N 1
ATOM 883 C CA . ALA A 1 111 ? -17.008 1.952 9.882 1.00 83.19 111 ALA A CA 1
ATOM 884 C C . ALA A 1 111 ? -17.022 3.127 8.898 1.00 83.19 111 ALA A C 1
ATOM 886 O O . ALA A 1 111 ? -17.571 4.181 9.217 1.00 83.19 111 ALA A O 1
ATOM 887 N N . PHE A 1 112 ? -16.448 2.961 7.704 1.00 79.88 112 PHE A N 1
ATOM 888 C CA . PHE A 1 112 ? -16.413 4.017 6.693 1.00 79.88 112 PHE A CA 1
ATOM 889 C C . PHE A 1 112 ? -17.791 4.365 6.150 1.00 79.88 112 PHE A C 1
ATOM 891 O O . PHE A 1 112 ? -18.081 5.550 5.993 1.00 79.88 112 PHE A O 1
ATOM 898 N N . GLU A 1 113 ? -18.649 3.373 5.920 1.00 73.56 113 GLU A N 1
ATOM 899 C CA . GLU A 1 113 ? -20.026 3.613 5.491 1.00 73.56 113 GLU A CA 1
ATOM 900 C C . GLU A 1 113 ? -20.791 4.438 6.533 1.00 73.56 113 GLU A C 1
ATOM 902 O O . GLU A 1 113 ? -21.387 5.465 6.207 1.00 73.56 113 GLU A O 1
ATOM 907 N N . LYS A 1 114 ? -20.683 4.076 7.816 1.00 82.75 114 LYS A N 1
ATOM 908 C CA . LYS A 1 114 ? -21.315 4.838 8.903 1.00 82.75 114 LYS A CA 1
ATOM 909 C C . LYS A 1 114 ? -20.731 6.238 9.063 1.00 82.75 114 LYS A C 1
ATOM 911 O O . LYS A 1 114 ? -21.481 7.183 9.298 1.00 82.75 114 LYS A O 1
ATOM 916 N N . CYS A 1 115 ? -19.418 6.396 8.912 1.00 81.81 115 CYS A N 1
ATOM 917 C CA . CYS A 1 115 ? -18.781 7.711 8.926 1.00 81.81 115 CYS A CA 1
ATOM 918 C C . CYS A 1 115 ? -19.249 8.589 7.760 1.00 81.81 115 CYS A C 1
ATOM 920 O O . CYS A 1 115 ? -19.467 9.783 7.959 1.00 81.81 115 CYS A O 1
ATOM 922 N N . LEU A 1 116 ? -19.419 8.011 6.568 1.00 71.69 116 LEU A N 1
ATOM 923 C CA . LEU A 1 116 ? -19.917 8.718 5.391 1.00 71.69 116 LEU A CA 1
ATOM 924 C C . LEU A 1 116 ? -21.360 9.187 5.614 1.00 71.69 116 LEU A C 1
ATOM 926 O O . LEU A 1 116 ? -21.634 10.376 5.480 1.00 71.69 116 LEU A O 1
ATOM 930 N N . LEU A 1 117 ? -22.242 8.293 6.071 1.00 74.88 117 LEU A N 1
ATOM 931 C CA . LEU A 1 117 ? -23.628 8.635 6.413 1.00 74.88 117 LEU A CA 1
ATOM 932 C C . LEU A 1 117 ? -23.708 9.714 7.503 1.00 74.88 117 LEU A C 1
ATOM 934 O O . LEU A 1 117 ? -24.505 10.647 7.414 1.00 74.88 117 LEU A O 1
ATOM 938 N N . ALA A 1 118 ? -22.859 9.624 8.530 1.00 79.50 118 ALA A N 1
ATOM 939 C CA . ALA A 1 118 ? -22.780 10.650 9.564 1.00 79.50 118 ALA A CA 1
ATOM 940 C C . ALA A 1 118 ? -22.300 11.995 8.992 1.00 79.50 118 ALA A C 1
ATOM 942 O O . ALA A 1 118 ? -22.819 13.047 9.372 1.00 79.50 118 ALA A O 1
ATOM 943 N N . SER A 1 119 ? -21.343 11.980 8.058 1.00 81.62 119 SER A N 1
ATOM 944 C CA . SER A 1 119 ? -20.777 13.200 7.474 1.00 81.62 119 SER A CA 1
ATOM 945 C C . SER A 1 119 ? -21.813 14.061 6.745 1.00 81.62 119 SER A C 1
ATOM 947 O O . SER A 1 119 ? -21.695 15.285 6.799 1.00 81.62 119 SER A O 1
ATOM 949 N N . ASP A 1 120 ? -22.872 13.459 6.193 1.00 78.38 120 ASP A N 1
ATOM 950 C CA . ASP A 1 120 ? -23.976 14.184 5.548 1.00 78.38 120 ASP A CA 1
ATOM 951 C C . ASP A 1 120 ? -24.837 14.977 6.545 1.00 78.38 120 ASP A C 1
ATOM 953 O O . ASP A 1 120 ? -25.408 16.009 6.195 1.00 78.38 120 ASP A O 1
ATOM 957 N N . SER A 1 121 ? -24.935 14.512 7.796 1.00 85.56 121 SER A N 1
ATOM 958 C CA . SER A 1 121 ? -25.810 15.116 8.815 1.00 85.56 121 SER A CA 1
ATOM 959 C C . SER A 1 121 ? -25.082 16.083 9.747 1.00 85.56 121 SER A C 1
ATOM 961 O O . SER A 1 121 ? -25.635 17.119 10.112 1.00 85.56 121 SER A O 1
ATOM 963 N N . ILE A 1 122 ? -23.858 15.743 10.165 1.00 81.81 122 ILE A N 1
ATOM 964 C CA . ILE A 1 122 ? -23.104 16.512 11.173 1.00 81.81 122 ILE A CA 1
ATOM 965 C C . ILE A 1 122 ? -21.855 17.204 10.616 1.00 81.81 122 ILE A C 1
ATOM 967 O O . ILE A 1 122 ? -21.288 18.049 11.303 1.00 81.81 122 ILE A O 1
ATOM 971 N N . GLY A 1 123 ? -21.450 16.892 9.379 1.00 77.31 123 GLY A N 1
ATOM 972 C CA . GLY A 1 123 ? -20.254 17.444 8.745 1.00 77.31 123 GLY A CA 1
ATOM 973 C C . GLY A 1 123 ? -18.959 16.908 9.362 1.00 77.31 123 GLY A C 1
ATOM 974 O O . GLY A 1 123 ? -18.620 17.195 10.506 1.00 77.31 123 GLY A O 1
ATOM 975 N N . SER A 1 124 ? -18.179 16.159 8.585 1.00 84.50 124 SER A N 1
ATOM 976 C CA . SER A 1 124 ? -16.842 15.706 8.985 1.00 84.50 124 SER A CA 1
ATOM 977 C C . SER A 1 124 ? -15.882 15.819 7.810 1.00 84.50 124 SER A C 1
ATOM 979 O O . SER A 1 124 ? -16.226 15.448 6.690 1.00 84.50 124 SER A O 1
ATOM 981 N N . LEU A 1 125 ? -14.679 16.340 8.056 1.00 77.69 125 LEU A N 1
ATOM 982 C CA . LEU A 1 125 ? -13.659 16.511 7.021 1.00 77.69 125 LEU A CA 1
ATOM 983 C C . LEU A 1 125 ? -12.803 15.254 6.838 1.00 77.69 125 LEU A C 1
ATOM 985 O O . LEU A 1 125 ? -12.241 15.031 5.766 1.00 77.69 125 LEU A O 1
ATOM 989 N N . ALA A 1 126 ? -12.650 14.464 7.899 1.00 79.38 126 ALA A N 1
ATOM 990 C CA . ALA A 1 126 ? -11.715 13.354 7.928 1.00 79.38 126 ALA A CA 1
ATOM 991 C C . ALA A 1 126 ? -12.169 12.250 8.881 1.00 79.38 126 ALA A C 1
ATOM 993 O O . ALA A 1 126 ? -12.915 12.479 9.835 1.00 79.38 126 ALA A O 1
ATOM 994 N N . ILE A 1 127 ? -11.643 11.053 8.642 1.00 78.56 127 ILE A N 1
ATOM 995 C CA . ILE A 1 127 ? -11.619 9.976 9.625 1.00 78.56 127 ILE A CA 1
ATOM 996 C C . ILE A 1 127 ? -10.180 9.873 10.115 1.00 78.56 127 ILE A C 1
ATOM 998 O O . ILE A 1 127 ? -9.258 9.813 9.299 1.00 78.56 127 ILE A O 1
ATOM 1002 N N . ILE A 1 128 ? -9.990 9.880 11.428 1.00 81.88 128 ILE A N 1
ATOM 1003 C CA . ILE A 1 128 ? -8.681 9.708 12.054 1.00 81.88 128 ILE A CA 1
ATOM 1004 C C . ILE A 1 128 ? -8.618 8.378 12.784 1.00 81.88 128 ILE A C 1
ATOM 1006 O O . ILE A 1 128 ? -9.616 7.905 13.324 1.00 81.88 128 ILE A O 1
ATOM 1010 N N . VAL A 1 129 ? -7.429 7.793 12.775 1.00 82.00 129 VAL A N 1
ATOM 1011 C CA . VAL A 1 129 ? -7.085 6.576 13.504 1.00 82.00 129 VAL A CA 1
ATOM 1012 C C . VAL A 1 129 ? -5.853 6.874 14.342 1.00 82.00 129 VAL A C 1
ATOM 1014 O O . VAL A 1 129 ? -4.991 7.640 13.911 1.00 82.00 129 VAL A O 1
ATOM 1017 N N . ASP A 1 130 ? -5.773 6.258 15.515 1.00 79.75 130 ASP A N 1
ATOM 1018 C CA . ASP A 1 130 ? -4.597 6.297 16.385 1.00 79.75 130 ASP A CA 1
ATOM 1019 C C . ASP A 1 130 ? -4.111 4.853 16.593 1.00 79.75 130 ASP A C 1
ATOM 1021 O O . ASP A 1 130 ? -4.617 4.146 17.472 1.00 79.75 130 ASP A O 1
ATOM 1025 N N . PRO A 1 131 ? -3.259 4.329 15.689 1.00 78.56 131 PRO A N 1
ATOM 1026 C CA . PRO A 1 131 ? -2.841 2.934 15.727 1.00 78.56 131 PRO A CA 1
ATOM 1027 C C . PRO A 1 131 ? -2.074 2.620 17.016 1.00 78.56 131 PRO A C 1
ATOM 1029 O O . PRO A 1 131 ? -1.099 3.284 17.345 1.00 78.56 131 PRO A O 1
ATOM 1032 N N . ILE A 1 132 ? -2.496 1.569 17.726 1.00 78.75 132 ILE A N 1
ATOM 1033 C CA . ILE A 1 132 ? -1.909 1.183 19.021 1.00 78.75 132 ILE A CA 1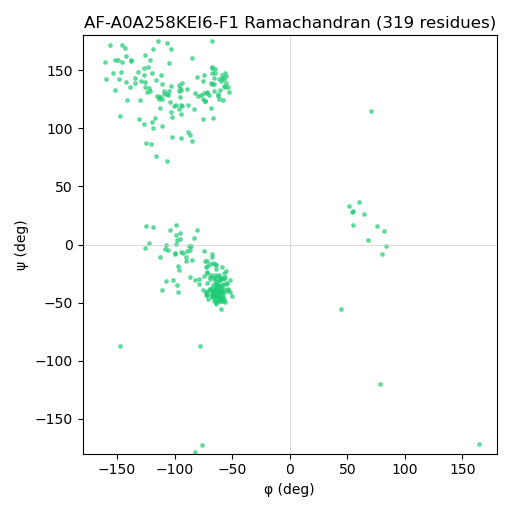
ATOM 1034 C C . ILE A 1 132 ? -0.501 0.578 18.898 1.00 78.75 132 ILE A C 1
ATOM 1036 O O . ILE A 1 132 ? 0.268 0.599 19.856 1.00 78.75 132 ILE A O 1
ATOM 1040 N N . ASP A 1 133 ? -0.178 0.020 17.731 1.00 72.75 133 ASP A N 1
ATOM 1041 C CA . ASP A 1 133 ? 1.100 -0.614 17.424 1.00 72.75 133 ASP A CA 1
ATOM 1042 C C . ASP A 1 133 ? 1.376 -0.617 15.906 1.00 72.75 133 ASP A C 1
ATOM 1044 O O . ASP A 1 133 ? 0.510 -0.297 15.084 1.00 72.75 133 ASP A O 1
ATOM 1048 N N . ASP A 1 134 ? 2.591 -1.015 15.522 1.00 63.09 134 ASP A N 1
ATOM 1049 C CA . ASP A 1 134 ? 3.026 -1.086 14.121 1.00 63.09 134 ASP A CA 1
ATOM 1050 C C . ASP A 1 134 ? 2.210 -2.085 13.279 1.00 63.09 134 ASP A C 1
ATOM 1052 O O . ASP A 1 134 ? 2.058 -1.906 12.065 1.00 63.09 134 ASP A O 1
ATOM 1056 N N . SER A 1 135 ? 1.642 -3.125 13.902 1.00 65.50 135 SER A N 1
ATOM 1057 C CA . SER A 1 135 ? 0.765 -4.079 13.213 1.00 65.50 135 SER A CA 1
ATOM 1058 C C . SER A 1 135 ? -0.555 -3.418 12.817 1.00 65.50 135 SER A C 1
ATOM 1060 O O . SER A 1 135 ? -1.076 -3.685 11.730 1.00 65.50 135 SER A O 1
ATOM 1062 N N . ALA A 1 136 ? -1.097 -2.545 13.666 1.00 65.50 136 ALA A N 1
ATOM 1063 C CA . ALA A 1 136 ? -2.265 -1.736 13.355 1.00 65.50 136 ALA A CA 1
ATOM 1064 C C . ALA A 1 136 ? -1.949 -0.706 12.260 1.00 65.50 136 ALA A C 1
ATOM 1066 O O . ALA A 1 136 ? -2.769 -0.505 11.367 1.00 65.50 136 ALA A O 1
ATOM 1067 N N . VAL A 1 137 ? -0.748 -0.114 12.251 1.00 62.22 137 VAL A N 1
ATOM 1068 C CA . VAL A 1 137 ? -0.318 0.763 11.144 1.00 62.22 137 VAL A CA 1
ATOM 1069 C C . VAL A 1 137 ? -0.318 -0.000 9.816 1.00 62.22 137 VAL A C 1
ATOM 1071 O O . VAL A 1 137 ? -0.847 0.505 8.827 1.00 62.22 137 VAL A O 1
ATOM 1074 N N . ALA A 1 138 ? 0.227 -1.221 9.783 1.00 59.41 138 ALA A N 1
ATOM 1075 C CA . ALA A 1 138 ? 0.237 -2.064 8.586 1.00 59.41 138 ALA A CA 1
ATOM 1076 C C . ALA A 1 138 ? -1.175 -2.462 8.121 1.00 59.41 138 ALA A C 1
ATOM 1078 O O . ALA A 1 138 ? -1.438 -2.517 6.925 1.00 59.41 138 ALA A O 1
ATOM 1079 N N . PHE A 1 139 ? -2.113 -2.675 9.046 1.00 61.78 139 PHE A N 1
ATOM 1080 C CA . PHE A 1 139 ? -3.514 -2.949 8.712 1.00 61.78 139 PHE A CA 1
ATOM 1081 C C . PHE A 1 139 ? -4.187 -1.803 7.929 1.00 61.78 139 PHE A C 1
ATOM 1083 O O . PHE A 1 139 ? -5.048 -2.064 7.090 1.00 61.78 139 PHE A O 1
ATOM 1090 N N . TYR A 1 140 ? -3.774 -0.551 8.149 1.00 59.09 140 TYR A N 1
ATOM 1091 C CA . TYR A 1 140 ? -4.308 0.619 7.440 1.00 59.09 140 TYR A CA 1
ATOM 1092 C C . TYR A 1 140 ? -3.621 0.919 6.090 1.00 59.09 140 TYR A C 1
ATOM 1094 O O . TYR A 1 140 ? -4.001 1.881 5.410 1.00 59.09 140 TYR A O 1
ATOM 1102 N N . LYS A 1 141 ? -2.614 0.138 5.680 1.00 49.66 141 LYS A N 1
ATOM 1103 C CA . LYS A 1 141 ? -1.839 0.382 4.451 1.00 49.66 141 LYS A CA 1
ATOM 1104 C C . LYS A 1 141 ? -2.484 -0.189 3.174 1.00 49.66 141 LYS A C 1
ATOM 1106 O O . LYS A 1 141 ? -3.420 -0.984 3.209 1.00 49.66 141 LYS A O 1
ATOM 1111 N N . LYS A 1 142 ? -2.043 0.351 2.026 1.00 65.06 142 LYS A N 1
ATOM 1112 C CA . LYS A 1 142 ? -2.738 0.368 0.719 1.00 65.06 142 LYS A CA 1
ATOM 1113 C C . LYS A 1 142 ? -2.025 -0.456 -0.364 1.00 65.06 142 LYS A C 1
ATOM 1115 O O . LYS A 1 142 ? -0.901 -0.911 -0.190 1.00 65.06 142 LYS A O 1
ATOM 1120 N N . TYR A 1 143 ? -2.652 -0.569 -1.532 1.00 67.00 143 TYR A N 1
ATOM 1121 C CA . TYR A 1 143 ? -2.069 -1.144 -2.749 1.00 67.00 143 TYR A CA 1
ATOM 1122 C C . TYR A 1 143 ? -1.673 -0.022 -3.716 1.00 67.00 143 TYR A C 1
ATOM 1124 O O . TYR A 1 143 ? -2.433 0.929 -3.911 1.00 67.00 143 TYR A O 1
ATOM 1132 N N . GLY A 1 144 ? -0.496 -0.115 -4.329 1.00 78.56 144 GLY A N 1
ATOM 1133 C CA . GLY A 1 144 ? -0.061 0.787 -5.394 1.00 78.56 144 GLY A CA 1
ATOM 1134 C C . GLY A 1 144 ? -0.353 0.188 -6.765 1.00 78.56 144 GLY A C 1
ATOM 1135 O O . GLY A 1 144 ? -0.054 -0.973 -6.996 1.00 78.56 144 GLY A O 1
ATOM 1136 N N . PHE A 1 145 ? -0.906 0.964 -7.686 1.00 82.00 145 PHE A N 1
ATOM 1137 C CA . PHE A 1 145 ? -1.061 0.616 -9.094 1.00 82.00 145 PHE A CA 1
ATOM 1138 C C . PHE A 1 145 ? -0.188 1.547 -9.924 1.00 82.00 145 PHE A C 1
ATOM 1140 O O . PHE A 1 145 ? -0.309 2.766 -9.807 1.00 82.00 145 PHE A O 1
ATOM 1147 N N . ILE A 1 146 ? 0.664 0.979 -10.770 1.00 89.44 146 ILE A N 1
ATOM 1148 C CA . ILE A 1 146 ? 1.411 1.703 -11.800 1.00 89.44 146 ILE A CA 1
ATOM 1149 C C . ILE A 1 146 ? 0.936 1.132 -13.132 1.00 89.44 146 ILE A C 1
ATOM 1151 O O . ILE A 1 146 ? 1.199 -0.025 -13.447 1.00 89.44 146 ILE A O 1
ATOM 1155 N N . VAL A 1 147 ? 0.173 1.926 -13.875 1.00 88.31 147 VAL A N 1
ATOM 1156 C CA . VAL A 1 147 ? -0.561 1.479 -15.064 1.00 88.31 147 VAL A CA 1
ATOM 1157 C C . VAL A 1 147 ? -0.099 2.294 -16.256 1.00 88.31 147 VAL A C 1
ATOM 1159 O O . VAL A 1 147 ? -0.066 3.514 -16.169 1.00 88.31 147 VAL A O 1
ATOM 1162 N N . ASP A 1 148 ? 0.224 1.660 -17.374 1.00 86.88 148 ASP A N 1
ATOM 1163 C CA . ASP A 1 148 ? 0.472 2.365 -18.631 1.00 86.88 148 ASP A CA 1
ATOM 1164 C C . ASP A 1 148 ? -0.710 3.297 -18.973 1.00 86.88 148 ASP A C 1
ATOM 1166 O O . ASP A 1 148 ? -1.874 2.888 -18.921 1.00 86.88 148 ASP A O 1
ATOM 1170 N N . GLN A 1 149 ? -0.440 4.557 -19.323 1.00 85.81 149 GLN A N 1
ATOM 1171 C CA . GLN A 1 149 ? -1.474 5.535 -19.672 1.00 85.81 149 GLN A CA 1
ATOM 1172 C C . GLN A 1 149 ? -2.374 5.046 -20.823 1.00 85.81 149 GLN A C 1
ATOM 1174 O O . GLN A 1 149 ? -3.560 5.393 -20.846 1.00 85.81 149 GLN A O 1
ATOM 1179 N N . ALA A 1 150 ? -1.881 4.189 -21.726 1.00 83.94 150 ALA A N 1
ATOM 1180 C CA . ALA A 1 150 ? -2.697 3.563 -22.772 1.00 83.94 150 ALA A CA 1
ATOM 1181 C C . ALA A 1 150 ? -3.833 2.684 -22.207 1.00 83.94 150 ALA A C 1
ATOM 1183 O O . ALA A 1 150 ? -4.881 2.535 -22.836 1.00 83.94 150 ALA A O 1
ATOM 1184 N N . PHE A 1 151 ? -3.664 2.153 -20.994 1.00 83.88 151 PHE A N 1
ATOM 1185 C CA . PHE A 1 151 ? -4.637 1.306 -20.302 1.00 83.88 151 PHE A CA 1
ATOM 1186 C C . PHE A 1 151 ? -5.539 2.086 -19.342 1.00 83.88 151 PHE A C 1
ATOM 1188 O O . PHE A 1 151 ? -6.396 1.500 -18.685 1.00 83.88 151 PHE A O 1
ATOM 1195 N N . ARG A 1 152 ? -5.426 3.419 -19.297 1.00 82.88 152 ARG A N 1
ATOM 1196 C CA . ARG A 1 152 ? -6.269 4.266 -18.442 1.00 82.88 152 ARG A CA 1
ATOM 1197 C C . ARG A 1 152 ? -7.766 4.119 -18.705 1.00 82.88 152 ARG A C 1
ATOM 1199 O O . ARG A 1 152 ? -8.555 4.232 -17.773 1.00 82.88 152 ARG A O 1
ATOM 1206 N N . SER A 1 153 ? -8.141 3.888 -19.961 1.00 81.81 153 SER A N 1
ATOM 1207 C CA . SER A 1 153 ? -9.539 3.686 -20.374 1.00 81.81 153 SER A CA 1
ATOM 1208 C C . SER A 1 153 ? -9.862 2.214 -20.653 1.00 81.81 153 SER A C 1
ATOM 1210 O O . SER A 1 153 ? -10.886 1.922 -21.261 1.00 81.81 153 SER A O 1
ATOM 1212 N N . ASN A 1 154 ? -8.980 1.285 -20.267 1.00 85.06 154 ASN A N 1
ATOM 1213 C CA . ASN A 1 154 ? -9.214 -0.143 -20.442 1.00 85.06 154 ASN A CA 1
ATOM 1214 C C . ASN A 1 154 ? -10.238 -0.632 -19.402 1.00 85.06 154 ASN A C 1
ATOM 1216 O O . ASN A 1 154 ? -10.052 -0.434 -18.200 1.00 85.06 154 ASN A O 1
ATOM 1220 N N . GLU A 1 155 ? -11.311 -1.269 -19.872 1.00 84.81 155 GLU A N 1
ATOM 1221 C CA . GLU A 1 155 ? -12.417 -1.716 -19.020 1.00 84.81 155 GLU A CA 1
ATOM 1222 C C . GLU A 1 155 ? -11.992 -2.783 -18.009 1.00 84.81 155 GLU A C 1
ATOM 1224 O O . GLU A 1 155 ? -12.422 -2.718 -16.861 1.00 84.81 155 GLU A O 1
ATOM 1229 N N . ASP A 1 156 ? -1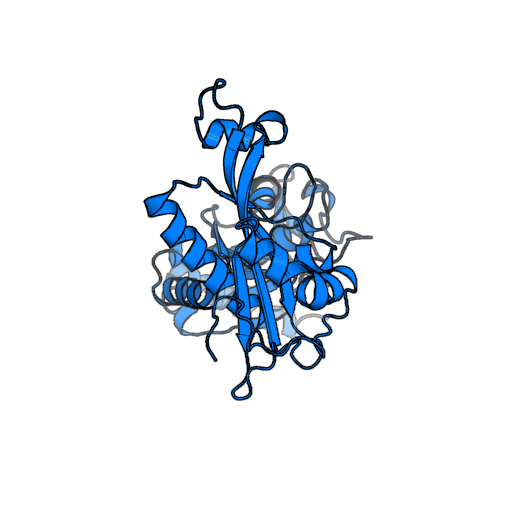1.109 -3.712 -18.380 1.00 83.25 156 ASP A N 1
ATOM 1230 C CA . ASP A 1 156 ? -10.651 -4.784 -17.489 1.00 83.25 156 ASP A CA 1
ATOM 1231 C C . ASP A 1 156 ? -9.812 -4.224 -16.334 1.00 83.25 156 ASP A C 1
ATOM 1233 O O . ASP A 1 156 ? -10.018 -4.579 -15.172 1.00 83.25 156 ASP A O 1
ATOM 1237 N N . VAL A 1 157 ? -8.903 -3.287 -16.630 1.00 83.00 157 VAL A N 1
ATOM 1238 C CA . VAL A 1 157 ? -8.094 -2.603 -15.605 1.00 83.00 157 VAL A CA 1
ATOM 1239 C C . VAL A 1 157 ? -8.980 -1.734 -14.711 1.00 83.00 157 VAL A C 1
ATOM 1241 O O . VAL A 1 157 ? -8.848 -1.762 -13.484 1.00 83.00 157 VAL A O 1
ATOM 1244 N N . GLY A 1 158 ? -9.918 -0.990 -15.305 1.00 79.56 158 GLY A N 1
ATOM 1245 C CA . GLY A 1 158 ? -10.888 -0.182 -14.564 1.00 79.56 158 GLY A CA 1
ATOM 1246 C C . GLY A 1 158 ? -11.781 -1.027 -13.651 1.00 79.56 158 GLY A C 1
ATOM 1247 O O . GLY A 1 158 ? -12.007 -0.665 -12.490 1.00 79.56 158 GLY A O 1
ATOM 1248 N N . ARG A 1 159 ? -12.230 -2.185 -14.141 1.00 82.19 159 ARG A N 1
ATOM 1249 C CA . ARG A 1 159 ? -13.014 -3.165 -13.389 1.00 82.19 159 ARG A CA 1
ATOM 1250 C C . ARG A 1 159 ? -12.205 -3.766 -12.249 1.00 82.19 159 ARG A C 1
ATOM 1252 O O . ARG A 1 159 ? -12.696 -3.770 -11.129 1.00 82.19 159 ARG A O 1
ATOM 1259 N N . LEU A 1 160 ? -10.962 -4.185 -12.489 1.00 79.56 160 LEU A N 1
ATOM 1260 C CA . LEU A 1 160 ? -10.079 -4.714 -11.446 1.00 79.56 160 LEU A CA 1
ATOM 1261 C C . LEU A 1 160 ? -9.897 -3.709 -10.302 1.00 79.56 160 LEU A C 1
ATOM 1263 O O . LEU A 1 160 ? -10.061 -4.057 -9.133 1.00 79.56 160 LEU A O 1
ATOM 1267 N N . ILE A 1 161 ? -9.583 -2.453 -10.627 1.00 75.44 161 ILE A N 1
ATOM 1268 C CA . ILE A 1 161 ? -9.406 -1.401 -9.616 1.00 75.44 161 ILE A CA 1
ATOM 1269 C C . ILE A 1 161 ? -10.7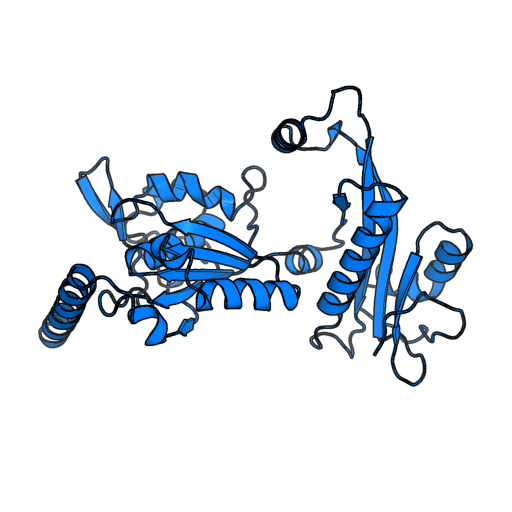13 -1.175 -8.842 1.00 75.44 161 ILE A C 1
ATOM 1271 O O . ILE A 1 161 ? -10.676 -1.003 -7.622 1.00 75.44 161 ILE A O 1
ATOM 1275 N N . THR A 1 162 ? -11.857 -1.193 -9.529 1.00 72.25 162 THR A N 1
ATOM 1276 C CA . THR A 1 162 ? -13.183 -1.059 -8.906 1.00 72.25 162 THR A CA 1
ATOM 1277 C C . THR A 1 162 ? -13.489 -2.231 -7.971 1.00 72.25 162 THR A C 1
ATOM 1279 O O . THR A 1 162 ? -13.759 -2.000 -6.797 1.00 72.25 162 THR A O 1
ATOM 1282 N N . GLU A 1 163 ? -13.342 -3.476 -8.425 1.00 74.94 163 GLU A N 1
ATOM 1283 C CA . GLU A 1 163 ? -13.601 -4.683 -7.625 1.00 74.94 163 GLU A CA 1
ATOM 1284 C C . GLU A 1 163 ? -12.688 -4.774 -6.391 1.00 74.94 163 GLU A C 1
ATOM 1286 O O . GLU A 1 163 ? -13.100 -5.232 -5.323 1.00 74.94 163 GLU A O 1
ATOM 1291 N N . LEU A 1 164 ? -11.431 -4.332 -6.502 1.00 68.19 164 LEU A N 1
ATOM 1292 C CA . LEU A 1 164 ? -10.519 -4.284 -5.358 1.00 68.19 164 LEU A CA 1
ATOM 1293 C C . LEU A 1 164 ? -10.947 -3.223 -4.340 1.00 68.19 164 LEU A C 1
ATOM 1295 O O . LEU A 1 164 ? -10.907 -3.488 -3.136 1.00 68.19 164 LEU A O 1
ATOM 1299 N N . ARG A 1 165 ? -11.415 -2.060 -4.807 1.00 63.41 165 ARG A N 1
ATOM 1300 C CA . ARG A 1 165 ? -11.982 -1.019 -3.936 1.00 63.41 165 ARG A CA 1
ATOM 1301 C C . ARG A 1 165 ? -13.255 -1.493 -3.243 1.00 63.41 165 ARG A C 1
ATOM 1303 O O . ARG A 1 165 ? -13.386 -1.276 -2.042 1.00 63.41 165 ARG A O 1
ATOM 1310 N N . GLU A 1 166 ? -14.141 -2.184 -3.956 1.00 60.38 166 GLU A N 1
ATOM 1311 C CA . GLU A 1 166 ? -15.361 -2.785 -3.395 1.00 60.38 166 GLU A CA 1
ATOM 1312 C C . GLU A 1 166 ? -15.052 -3.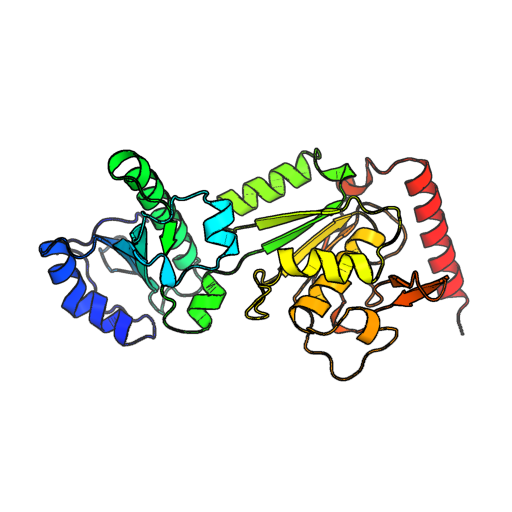834 -2.316 1.00 60.38 166 GLU A C 1
ATOM 1314 O O . GLU A 1 166 ? -15.797 -3.969 -1.350 1.00 60.38 166 GLU A O 1
ATOM 1319 N N . LYS A 1 167 ? -13.912 -4.527 -2.418 1.00 61.75 167 LYS A N 1
ATOM 1320 C CA . LYS A 1 167 ? -13.406 -5.463 -1.395 1.00 61.75 167 LYS A CA 1
ATOM 1321 C C . LYS A 1 167 ? -12.681 -4.776 -0.224 1.00 61.75 167 LYS A C 1
ATOM 1323 O O . LYS A 1 167 ? -11.996 -5.449 0.551 1.00 61.75 167 LYS A O 1
ATOM 1328 N N . GLY A 1 168 ? -12.790 -3.452 -0.103 1.00 49.50 168 GLY A N 1
ATOM 1329 C CA . GLY A 1 168 ? -12.182 -2.666 0.974 1.00 49.50 168 GLY A CA 1
ATOM 1330 C C . GLY A 1 168 ? -10.672 -2.462 0.829 1.00 49.50 168 GLY A C 1
ATOM 1331 O O . GLY A 1 168 ? -10.003 -2.109 1.800 1.00 49.50 168 GLY A O 1
ATOM 1332 N N . LEU A 1 169 ? -10.104 -2.698 -0.360 1.00 61.44 169 LEU A N 1
ATOM 1333 C CA . LEU A 1 169 ? -8.685 -2.464 -0.626 1.00 61.44 169 LEU A CA 1
ATOM 1334 C C . LEU A 1 169 ? -8.509 -1.075 -1.241 1.00 61.44 169 LEU A C 1
ATOM 1336 O O . LEU A 1 169 ? -8.915 -0.802 -2.371 1.00 61.44 169 LEU A O 1
ATOM 1340 N N . HIS A 1 170 ? -7.875 -0.174 -0.498 1.00 65.06 170 HIS A N 1
ATOM 1341 C CA . HIS A 1 170 ? -7.561 1.153 -1.010 1.00 65.06 170 HIS A CA 1
ATOM 1342 C C . HIS A 1 170 ? -6.393 1.092 -1.997 1.00 65.06 170 HIS A C 1
ATOM 1344 O O . HIS A 1 170 ? -5.337 0.541 -1.691 1.00 65.06 170 HIS A O 1
ATOM 1350 N N . ALA A 1 171 ? -6.582 1.706 -3.165 1.00 70.50 171 ALA A N 1
ATOM 1351 C CA . ALA A 1 171 ? -5.609 1.731 -4.249 1.00 70.50 171 ALA A CA 1
ATOM 1352 C C . ALA A 1 171 ? -5.111 3.159 -4.519 1.00 70.50 171 ALA A C 1
ATOM 1354 O O . ALA A 1 171 ? -5.916 4.068 -4.744 1.00 70.50 171 ALA A O 1
ATOM 1355 N N . VAL A 1 172 ? -3.792 3.345 -4.533 1.00 75.00 172 VAL A N 1
ATOM 1356 C CA . VAL A 1 172 ? -3.121 4.531 -5.085 1.00 75.00 172 VAL A CA 1
ATOM 1357 C C . VAL A 1 172 ? -2.753 4.211 -6.527 1.00 75.00 172 VAL A C 1
ATOM 1359 O O . VAL A 1 172 ? -1.999 3.275 -6.749 1.00 75.00 172 VAL A O 1
ATOM 1362 N N . THR A 1 173 ? -3.268 4.953 -7.506 1.00 78.75 173 THR A N 1
ATOM 1363 C CA . THR A 1 173 ? -3.022 4.675 -8.932 1.00 78.75 173 THR A CA 1
ATOM 1364 C C . THR A 1 173 ? -2.200 5.788 -9.567 1.00 78.75 173 THR A C 1
ATOM 1366 O O . THR A 1 173 ? -2.596 6.953 -9.521 1.00 78.75 173 THR A O 1
ATOM 1369 N N . TYR A 1 174 ? -1.085 5.420 -10.190 1.00 83.31 174 TYR A N 1
ATOM 1370 C CA . TYR A 1 174 ? -0.292 6.261 -11.076 1.00 83.31 174 TYR A CA 1
ATOM 1371 C C . TYR A 1 174 ? -0.443 5.757 -12.509 1.00 83.31 174 TYR A C 1
ATOM 1373 O O . TYR A 1 174 ? -0.269 4.565 -12.766 1.00 83.31 174 TYR A O 1
ATOM 1381 N N . TYR A 1 175 ? -0.755 6.669 -13.427 1.00 85.44 175 TYR A N 1
ATOM 1382 C CA . TYR A 1 175 ? -0.747 6.365 -14.850 1.00 85.44 175 TYR A CA 1
ATOM 1383 C C . TYR A 1 175 ? 0.590 6.803 -15.443 1.00 85.44 175 TYR A C 1
ATOM 1385 O O . TYR A 1 175 ? 0.925 7.982 -15.402 1.00 85.44 175 TYR A O 1
ATOM 1393 N N . TYR A 1 176 ? 1.355 5.841 -15.943 1.00 87.25 176 TYR A N 1
ATOM 1394 C CA . TYR A 1 176 ? 2.661 6.035 -16.548 1.00 87.25 176 TYR A CA 1
ATOM 1395 C C . TYR A 1 176 ? 2.494 6.626 -17.949 1.00 87.25 176 TYR A C 1
ATOM 1397 O O . TYR A 1 176 ? 2.054 5.939 -18.869 1.00 87.25 176 TYR A O 1
ATOM 1405 N N . ASP A 1 177 ? 2.845 7.898 -18.099 1.00 85.69 177 ASP A N 1
ATOM 1406 C CA . ASP A 1 177 ? 2.782 8.667 -19.347 1.00 85.69 177 ASP A CA 1
ATOM 1407 C C . ASP A 1 177 ? 4.164 9.173 -19.803 1.00 85.69 177 ASP A C 1
ATOM 1409 O O . ASP A 1 177 ? 4.269 10.048 -20.665 1.00 85.69 177 ASP A O 1
ATOM 1413 N N . LEU A 1 178 ? 5.234 8.612 -19.232 1.00 78.75 178 LEU A N 1
ATOM 1414 C CA . LEU A 1 178 ? 6.605 9.008 -19.526 1.00 78.75 178 LEU A CA 1
ATOM 1415 C C . LEU A 1 178 ? 7.057 8.483 -20.900 1.00 78.75 178 LEU A C 1
ATOM 1417 O O . LEU A 1 178 ? 6.662 7.389 -21.316 1.00 78.75 178 LEU A O 1
ATOM 1421 N N . PRO A 1 179 ? 7.897 9.243 -21.623 1.00 64.81 179 PRO A N 1
ATOM 1422 C CA . PRO A 1 179 ? 8.336 8.874 -22.961 1.00 64.81 179 PRO A CA 1
ATOM 1423 C C . PRO A 1 179 ? 9.249 7.643 -22.937 1.00 64.81 179 PRO A C 1
ATOM 1425 O O . PRO A 1 179 ? 10.350 7.712 -22.409 1.00 64.81 179 PRO A O 1
ATOM 1428 N N . PHE A 1 180 ? 8.784 6.566 -23.582 1.00 64.12 180 PHE A N 1
ATOM 1429 C CA . PHE A 1 180 ? 9.414 5.267 -23.887 1.00 64.12 180 PHE A CA 1
ATOM 1430 C C . PHE A 1 180 ? 10.199 4.557 -22.776 1.00 64.12 180 PHE A C 1
ATOM 1432 O O . PHE A 1 180 ? 9.893 3.398 -22.503 1.00 64.12 180 PHE A O 1
ATOM 1439 N N . GLU A 1 181 ? 11.196 5.180 -22.153 1.00 78.06 181 GLU A N 1
ATOM 1440 C CA . GLU A 1 181 ? 12.016 4.554 -21.121 1.00 78.06 181 GLU A CA 1
ATOM 1441 C C . GLU A 1 181 ? 12.054 5.364 -19.833 1.00 78.06 181 GLU A C 1
ATOM 1443 O O . GLU A 1 181 ? 12.248 6.581 -19.869 1.00 78.06 181 GLU A O 1
ATOM 1448 N N . PRO A 1 182 ? 11.916 4.697 -18.676 1.00 89.19 182 PRO A N 1
ATOM 1449 C CA . PRO A 1 182 ? 12.043 5.373 -17.404 1.00 89.19 182 PRO A CA 1
ATOM 1450 C C . PRO A 1 182 ? 13.489 5.841 -17.204 1.00 89.19 182 PRO A C 1
ATOM 1452 O O . PRO A 1 182 ? 14.453 5.196 -17.622 1.00 89.19 182 PRO A O 1
ATOM 1455 N N . ASP A 1 183 ? 13.646 6.965 -16.522 1.00 92.38 183 ASP A N 1
ATOM 1456 C CA . ASP A 1 183 ? 14.939 7.506 -16.117 1.00 92.38 183 ASP A CA 1
ATOM 1457 C C . ASP A 1 183 ? 15.036 7.591 -14.586 1.00 92.38 183 ASP A C 1
ATOM 1459 O O . ASP A 1 183 ? 14.062 7.421 -13.851 1.00 92.38 183 ASP A O 1
ATOM 1463 N N . TYR A 1 184 ? 16.240 7.832 -14.074 1.00 93.50 184 TYR A N 1
ATOM 1464 C CA . TYR A 1 184 ? 16.439 7.943 -12.625 1.00 93.50 184 TYR A CA 1
ATOM 1465 C C . TYR A 1 184 ? 15.703 9.149 -12.015 1.00 93.50 184 TYR A C 1
ATOM 1467 O O . TYR A 1 184 ? 15.324 9.113 -10.848 1.00 93.50 184 TYR A O 1
ATOM 1475 N N . GLU A 1 185 ? 15.500 10.216 -12.789 1.00 90.94 185 GLU A N 1
ATOM 1476 C CA . GLU A 1 185 ? 14.864 11.447 -12.315 1.00 90.94 185 GLU A CA 1
ATOM 1477 C C . GLU A 1 185 ? 13.357 11.261 -12.099 1.00 90.94 185 GLU A C 1
ATOM 1479 O O . GLU A 1 185 ? 12.814 11.652 -11.065 1.00 90.94 185 GLU A O 1
ATOM 1484 N N . SER A 1 186 ? 12.680 10.590 -13.026 1.00 90.25 186 SER A N 1
ATOM 1485 C CA . SER A 1 186 ? 11.267 10.235 -12.914 1.00 90.25 186 SER A CA 1
ATOM 1486 C C . SER A 1 186 ? 10.986 9.332 -11.71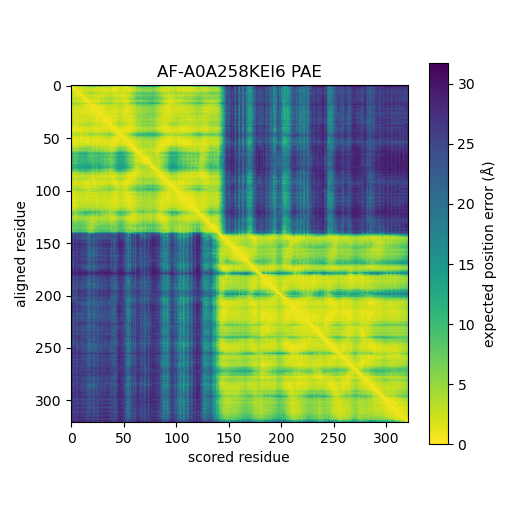5 1.00 90.25 186 SER A C 1
ATOM 1488 O O . SER A 1 186 ? 9.979 9.533 -11.032 1.00 90.25 186 SER A O 1
ATOM 1490 N N . LEU A 1 187 ? 11.887 8.401 -11.387 1.00 92.88 187 LEU A N 1
ATOM 1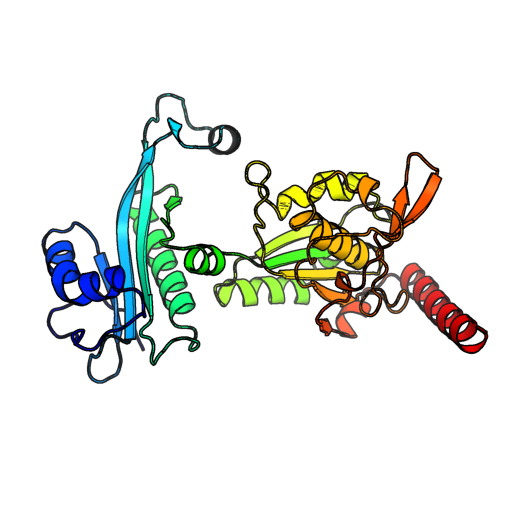491 C CA . LEU A 1 187 ? 11.789 7.615 -10.156 1.00 92.88 187 LEU A CA 1
ATOM 1492 C C . LEU A 1 187 ? 11.817 8.502 -8.904 1.00 92.88 187 LEU A C 1
ATOM 1494 O O . LEU A 1 187 ? 10.956 8.372 -8.031 1.00 92.88 187 LEU A O 1
ATOM 1498 N N . ASP A 1 188 ? 12.780 9.422 -8.822 1.00 90.62 188 ASP A N 1
ATOM 1499 C CA . ASP A 1 188 ? 12.907 10.343 -7.690 1.00 90.62 188 ASP A CA 1
ATOM 1500 C C . ASP A 1 188 ? 11.702 11.292 -7.575 1.00 90.62 188 ASP A C 1
ATOM 1502 O O . ASP A 1 188 ? 11.265 11.602 -6.464 1.00 90.62 188 ASP A O 1
ATOM 1506 N N . ASN A 1 189 ? 11.109 11.688 -8.703 1.00 86.69 189 ASN A N 1
ATOM 1507 C CA . ASN A 1 189 ? 9.928 12.550 -8.739 1.00 86.69 189 ASN A CA 1
ATOM 1508 C C . ASN A 1 189 ? 8.650 11.829 -8.278 1.00 86.69 189 ASN A C 1
ATOM 1510 O O . ASN A 1 189 ? 7.835 12.410 -7.552 1.00 86.69 189 ASN A O 1
ATOM 1514 N N . ILE A 1 190 ? 8.474 10.566 -8.675 1.00 83.94 190 ILE A N 1
ATOM 1515 C CA . ILE A 1 190 ? 7.219 9.821 -8.500 1.00 83.94 190 ILE A CA 1
ATOM 1516 C C . ILE A 1 190 ? 7.206 8.933 -7.253 1.00 83.94 190 ILE A C 1
ATOM 1518 O O . ILE A 1 190 ? 6.121 8.658 -6.733 1.00 83.94 190 ILE A O 1
ATOM 1522 N N . LYS A 1 191 ? 8.362 8.533 -6.698 1.00 84.50 191 LYS A N 1
ATOM 1523 C CA . LYS A 1 191 ? 8.424 7.662 -5.499 1.00 84.50 191 LYS A CA 1
ATOM 1524 C C . LYS A 1 191 ? 7.574 8.170 -4.334 1.00 84.50 191 LYS A C 1
ATOM 1526 O O . LYS A 1 191 ? 6.999 7.383 -3.589 1.00 84.50 191 LYS A O 1
ATOM 1531 N N . TYR A 1 192 ? 7.420 9.486 -4.227 1.00 78.31 192 TYR A N 1
ATOM 1532 C CA . TYR A 1 192 ? 6.637 10.145 -3.187 1.00 78.31 192 TYR A CA 1
ATOM 1533 C C . TYR A 1 192 ? 5.110 10.050 -3.348 1.00 78.31 192 TYR A C 1
ATOM 1535 O O . TYR A 1 192 ? 4.380 10.477 -2.460 1.00 78.31 192 TYR A O 1
ATOM 1543 N N . LEU A 1 193 ? 4.599 9.491 -4.449 1.00 72.50 193 LEU A N 1
ATOM 1544 C CA . LEU A 1 193 ? 3.192 9.076 -4.531 1.00 72.50 193 LEU A CA 1
ATOM 1545 C C . LEU A 1 193 ? 2.924 7.798 -3.729 1.00 72.50 193 LEU A C 1
ATOM 1547 O O . LEU A 1 193 ? 1.808 7.578 -3.266 1.00 72.50 193 LEU A O 1
ATOM 1551 N N . PHE A 1 194 ? 3.950 6.967 -3.559 1.00 77.19 194 PHE A N 1
ATOM 1552 C CA . PHE A 1 194 ? 3.866 5.658 -2.912 1.00 77.19 194 PHE A CA 1
ATOM 1553 C C . PHE A 1 194 ? 4.541 5.638 -1.535 1.00 77.19 194 PHE A C 1
ATOM 1555 O O . PHE A 1 194 ? 4.477 4.639 -0.821 1.00 77.19 194 PHE A O 1
ATOM 1562 N N . LYS A 1 195 ? 5.163 6.754 -1.148 1.00 75.56 195 LYS A N 1
ATOM 1563 C CA . LYS A 1 195 ? 5.959 6.915 0.065 1.00 75.56 195 LYS A CA 1
ATOM 1564 C C . LYS A 1 195 ? 5.739 8.302 0.660 1.00 75.56 195 LYS A C 1
ATOM 1566 O O . LYS A 1 195 ? 5.714 9.289 -0.070 1.00 75.56 195 LYS A O 1
ATOM 1571 N N . ASP A 1 196 ? 5.649 8.390 1.979 1.00 65.06 196 ASP A N 1
ATOM 1572 C CA . ASP A 1 196 ? 5.568 9.668 2.676 1.00 65.06 196 ASP A CA 1
ATOM 1573 C C . ASP A 1 196 ? 6.904 10.436 2.599 1.00 65.06 196 ASP A C 1
ATOM 1575 O O . ASP A 1 196 ? 7.974 9.897 2.904 1.00 65.06 196 ASP A O 1
ATOM 1579 N N . ARG A 1 197 ? 6.841 11.709 2.181 1.00 60.38 197 ARG A N 1
ATOM 1580 C CA . ARG A 1 197 ? 8.015 12.588 2.005 1.00 60.38 197 ARG A CA 1
ATOM 1581 C C . ARG A 1 197 ? 8.743 12.889 3.315 1.00 60.38 197 ARG A C 1
ATOM 1583 O O . ARG A 1 197 ? 9.953 13.090 3.285 1.00 60.38 197 ARG A O 1
ATOM 1590 N N . ASN A 1 198 ? 8.022 12.931 4.432 1.00 50.00 198 ASN A N 1
ATOM 1591 C CA . ASN A 1 198 ? 8.516 13.474 5.699 1.00 50.00 198 ASN A CA 1
ATOM 1592 C C . ASN A 1 198 ? 9.013 12.380 6.647 1.00 50.00 198 ASN A C 1
ATOM 1594 O O . ASN A 1 198 ? 9.972 12.576 7.385 1.00 50.00 198 ASN A O 1
ATOM 1598 N N . THR A 1 199 ? 8.363 11.222 6.616 1.00 51.88 199 THR A N 1
ATOM 1599 C CA . THR A 1 199 ? 8.615 10.091 7.519 1.00 51.88 199 THR A CA 1
ATOM 1600 C C . THR A 1 199 ? 9.348 8.944 6.832 1.00 51.88 199 THR A C 1
ATOM 1602 O O . THR A 1 199 ? 9.713 7.969 7.481 1.00 51.88 199 THR A O 1
ATOM 1605 N N . ASN A 1 200 ? 9.574 9.045 5.517 1.00 53.62 200 ASN A N 1
ATOM 1606 C CA . ASN A 1 200 ? 10.133 7.990 4.675 1.00 53.62 200 ASN A CA 1
ATOM 1607 C C . ASN A 1 200 ? 9.368 6.649 4.729 1.00 53.62 200 ASN A C 1
ATOM 1609 O O . ASN A 1 200 ? 9.876 5.620 4.284 1.00 53.62 200 ASN A O 1
ATOM 1613 N N . TRP A 1 201 ? 8.135 6.665 5.220 1.00 55.91 201 TRP A N 1
ATOM 1614 C CA . TRP A 1 201 ? 7.300 5.487 5.378 1.00 55.91 201 TRP A CA 1
ATOM 1615 C C . TRP A 1 201 ? 6.625 5.079 4.065 1.00 55.91 201 TRP A C 1
ATOM 1617 O O . TRP A 1 201 ? 6.204 5.934 3.283 1.00 55.91 201 TRP A O 1
ATOM 1627 N N . SER A 1 202 ? 6.471 3.773 3.827 1.00 69.81 202 SER A N 1
ATOM 1628 C CA . SER A 1 202 ? 5.697 3.288 2.678 1.00 69.81 202 SER A CA 1
ATOM 1629 C C . SER A 1 202 ? 4.198 3.522 2.871 1.00 69.81 202 SER A C 1
ATOM 1631 O O . SER A 1 202 ? 3.633 3.127 3.894 1.00 69.81 202 SER A O 1
ATOM 1633 N N . LEU A 1 203 ? 3.541 4.100 1.862 1.00 68.31 203 LEU A N 1
ATOM 1634 C CA . LEU A 1 203 ? 2.081 4.253 1.818 1.00 68.31 203 LEU A CA 1
ATOM 1635 C C . LEU A 1 203 ? 1.382 3.005 1.263 1.00 68.31 203 LEU A C 1
ATOM 1637 O O . LEU A 1 203 ? 0.159 2.892 1.378 1.00 68.31 203 LEU A O 1
ATOM 1641 N N . VAL A 1 204 ? 2.143 2.096 0.647 1.00 82.56 204 VAL A N 1
ATOM 1642 C CA . VAL A 1 204 ? 1.639 0.877 0.008 1.00 82.56 204 VAL A CA 1
ATOM 1643 C C . VAL A 1 204 ? 2.436 -0.359 0.428 1.00 82.56 204 VAL A C 1
ATOM 1645 O O . VAL A 1 204 ? 3.639 -0.280 0.666 1.00 82.56 204 VAL A O 1
ATOM 1648 N N . ASP A 1 205 ? 1.786 -1.514 0.494 1.00 80.56 205 ASP A N 1
ATOM 1649 C CA . ASP A 1 205 ? 2.446 -2.777 0.862 1.00 80.56 205 ASP A CA 1
ATOM 1650 C C . ASP A 1 205 ? 2.857 -3.613 -0.350 1.00 80.56 205 ASP A C 1
ATOM 1652 O O . ASP A 1 205 ? 3.685 -4.511 -0.243 1.00 80.56 205 ASP A O 1
ATOM 1656 N N . VAL A 1 206 ? 2.272 -3.329 -1.511 1.00 87.56 206 VAL A N 1
ATOM 1657 C CA . VAL A 1 206 ? 2.523 -4.035 -2.768 1.00 87.56 206 VAL A CA 1
ATOM 1658 C C . VAL A 1 206 ? 2.248 -3.097 -3.936 1.00 87.56 206 VAL A C 1
ATOM 1660 O O . VAL A 1 206 ? 1.359 -2.241 -3.859 1.00 87.56 206 VAL A O 1
ATOM 1663 N N . ILE A 1 207 ? 2.999 -3.271 -5.021 1.00 93.50 207 ILE A N 1
ATOM 1664 C CA . ILE A 1 207 ? 2.760 -2.589 -6.294 1.00 93.50 207 ILE A CA 1
ATOM 1665 C C . ILE A 1 207 ? 2.233 -3.588 -7.324 1.00 93.50 207 ILE A C 1
ATOM 1667 O O . ILE A 1 207 ? 2.807 -4.654 -7.516 1.00 93.50 207 ILE A O 1
ATOM 1671 N N . VAL A 1 208 ? 1.161 -3.224 -8.019 1.00 93.62 208 VAL A N 1
ATOM 1672 C CA . VAL A 1 208 ? 0.659 -3.903 -9.213 1.00 93.62 208 VAL A CA 1
ATOM 1673 C C . VAL A 1 208 ? 1.063 -3.072 -10.429 1.00 93.62 208 VAL A C 1
ATOM 1675 O O . VAL A 1 208 ? 0.619 -1.933 -10.584 1.00 93.62 208 VAL A O 1
ATOM 1678 N N . ALA A 1 209 ? 1.927 -3.629 -11.272 1.00 95.88 209 ALA A N 1
ATOM 1679 C CA . ALA A 1 209 ? 2.412 -3.001 -12.494 1.00 95.88 209 ALA A CA 1
ATOM 1680 C C . ALA A 1 209 ? 1.663 -3.568 -13.705 1.00 95.88 209 ALA A C 1
ATOM 1682 O O . ALA A 1 209 ? 1.741 -4.769 -13.956 1.00 95.88 209 ALA A O 1
ATOM 1683 N N . VAL A 1 210 ? 0.956 -2.719 -14.452 1.00 94.31 210 VAL A N 1
ATOM 1684 C CA . VAL A 1 210 ? 0.207 -3.108 -15.659 1.00 94.31 210 VAL A CA 1
ATOM 1685 C C . VAL A 1 210 ? 0.761 -2.338 -16.851 1.00 94.31 210 VAL A C 1
ATOM 1687 O O . VAL A 1 210 ? 0.521 -1.138 -16.973 1.00 94.31 210 VAL A O 1
ATOM 1690 N N . GLY A 1 211 ? 1.519 -2.999 -17.721 1.00 93.00 211 GLY A N 1
ATOM 1691 C CA . GLY A 1 211 ? 2.163 -2.337 -18.857 1.00 93.00 211 GLY A CA 1
ATOM 1692 C C . GLY A 1 211 ? 3.270 -3.166 -19.501 1.00 93.00 211 GLY A C 1
ATOM 1693 O O . GLY A 1 211 ? 3.457 -4.333 -19.170 1.00 93.00 211 GLY A O 1
ATOM 1694 N N . GLY A 1 212 ? 4.014 -2.565 -20.430 1.00 92.19 212 GLY A N 1
ATOM 1695 C CA . GLY A 1 212 ? 5.205 -3.188 -21.015 1.00 92.19 212 GLY A CA 1
ATOM 1696 C C . GLY A 1 212 ? 6.420 -3.155 -20.078 1.00 92.19 212 GLY A C 1
ATOM 1697 O O . GLY A 1 212 ? 6.335 -2.705 -18.932 1.00 92.19 212 GLY A O 1
ATOM 1698 N N . GLY A 1 213 ? 7.583 -3.567 -20.594 1.00 92.69 213 GLY A N 1
ATOM 1699 C CA . GLY A 1 213 ? 8.840 -3.606 -19.835 1.00 92.69 213 GLY A CA 1
ATOM 1700 C C . GLY A 1 213 ? 9.188 -2.296 -19.125 1.00 92.69 213 GLY A C 1
ATOM 1701 O O . GLY A 1 213 ? 9.539 -2.319 -17.951 1.00 92.69 213 GLY A O 1
ATOM 1702 N N . SER A 1 214 ? 8.977 -1.149 -19.777 1.00 93.19 214 SER A N 1
ATOM 1703 C CA . SER A 1 214 ? 9.222 0.180 -19.200 1.00 93.19 214 SER A CA 1
ATOM 1704 C C . SER A 1 214 ? 8.407 0.456 -17.933 1.00 93.19 214 SER A C 1
ATOM 1706 O O . SER A 1 214 ? 8.930 1.002 -16.963 1.00 93.19 214 SER A O 1
ATOM 1708 N N . VAL A 1 215 ? 7.132 0.054 -17.912 1.00 95.00 215 VAL A N 1
ATOM 1709 C CA . VAL A 1 215 ? 6.237 0.250 -16.760 1.00 95.00 215 VAL A CA 1
ATOM 1710 C C . VAL A 1 215 ? 6.619 -0.686 -15.618 1.00 95.00 215 VAL A C 1
ATOM 1712 O O . VAL A 1 215 ? 6.647 -0.273 -14.458 1.00 95.00 215 VAL A O 1
ATOM 1715 N N . ILE A 1 216 ? 6.946 -1.938 -15.944 1.00 96.50 216 ILE A N 1
ATOM 1716 C CA . ILE A 1 216 ? 7.367 -2.941 -14.962 1.00 96.50 216 ILE A CA 1
ATOM 1717 C C . ILE A 1 216 ? 8.709 -2.546 -14.337 1.00 96.50 216 ILE A C 1
ATOM 1719 O O . ILE A 1 216 ? 8.858 -2.596 -13.116 1.00 96.50 216 ILE A O 1
ATOM 1723 N N . ASP A 1 217 ? 9.669 -2.092 -15.138 1.00 96.19 217 ASP A N 1
ATOM 1724 C CA . ASP A 1 217 ? 10.970 -1.640 -14.647 1.00 96.19 217 ASP A CA 1
ATOM 1725 C C . ASP A 1 217 ? 10.841 -0.369 -13.806 1.00 96.19 217 ASP A C 1
ATOM 1727 O O . ASP A 1 217 ? 11.432 -0.285 -12.729 1.00 96.19 217 ASP A O 1
ATOM 1731 N N . PHE A 1 218 ? 9.980 0.570 -14.206 1.00 96.38 218 PHE A N 1
ATOM 1732 C CA . PHE A 1 218 ? 9.629 1.715 -13.369 1.00 96.38 218 PHE A CA 1
ATOM 1733 C C . PHE A 1 218 ? 9.054 1.283 -12.016 1.00 96.38 218 PHE A C 1
ATOM 1735 O O . PHE A 1 218 ? 9.505 1.760 -10.973 1.00 96.38 218 PHE A O 1
ATOM 1742 N N . ALA A 1 219 ? 8.120 0.331 -12.007 1.00 96.69 219 ALA A N 1
ATOM 1743 C CA . ALA A 1 219 ? 7.554 -0.208 -10.777 1.00 96.69 219 ALA A CA 1
ATOM 1744 C C . ALA A 1 219 ? 8.604 -0.877 -9.878 1.00 96.69 219 ALA A C 1
ATOM 1746 O O . ALA A 1 219 ? 8.577 -0.655 -8.667 1.00 96.69 219 ALA A O 1
ATOM 1747 N N . LYS A 1 220 ? 9.565 -1.616 -10.450 1.00 97.00 220 LYS A N 1
ATOM 1748 C CA . LYS A 1 220 ? 10.715 -2.167 -9.710 1.00 97.00 220 LYS A CA 1
ATOM 1749 C C . LYS A 1 220 ? 11.552 -1.074 -9.063 1.00 97.00 220 LYS A C 1
ATOM 1751 O O . LYS A 1 220 ? 11.844 -1.158 -7.872 1.00 97.00 220 LYS A O 1
ATOM 1756 N N . GLY A 1 221 ? 11.874 -0.021 -9.814 1.00 95.88 221 GLY A N 1
ATOM 1757 C CA . GLY A 1 221 ? 12.608 1.130 -9.290 1.00 95.88 221 GLY A CA 1
ATOM 1758 C C . GLY A 1 221 ? 11.883 1.789 -8.116 1.00 95.88 221 GLY A C 1
ATOM 1759 O O . GLY A 1 221 ? 12.475 1.982 -7.055 1.00 95.88 221 GLY A O 1
ATOM 1760 N N . ILE A 1 222 ? 10.584 2.068 -8.262 1.00 95.31 222 ILE A N 1
ATOM 1761 C CA . ILE A 1 222 ? 9.763 2.636 -7.183 1.00 95.31 222 ILE A CA 1
ATOM 1762 C C . ILE A 1 222 ? 9.726 1.693 -5.972 1.00 95.31 222 ILE A C 1
ATOM 1764 O O . ILE A 1 222 ? 9.951 2.143 -4.848 1.00 95.31 222 ILE A O 1
ATOM 1768 N N . ALA A 1 223 ? 9.517 0.391 -6.185 1.00 95.06 223 ALA A N 1
ATOM 1769 C CA . ALA A 1 223 ? 9.488 -0.610 -5.120 1.00 95.06 223 ALA A CA 1
ATOM 1770 C C . ALA A 1 223 ? 10.802 -0.674 -4.325 1.00 95.06 223 ALA A C 1
ATOM 1772 O O . ALA A 1 223 ? 10.771 -0.804 -3.098 1.00 95.06 223 ALA A O 1
ATOM 1773 N N . THR A 1 224 ? 11.951 -0.546 -5.000 1.00 95.00 224 THR A N 1
ATOM 1774 C CA . THR A 1 224 ? 13.257 -0.433 -4.337 1.00 95.00 224 THR A CA 1
ATOM 1775 C C . THR A 1 224 ? 13.354 0.866 -3.539 1.00 95.00 224 THR A C 1
ATOM 1777 O O . THR A 1 224 ? 13.733 0.839 -2.368 1.00 95.00 224 THR A O 1
ATOM 1780 N N . LEU A 1 225 ? 12.992 2.006 -4.134 1.00 93.25 225 LEU A N 1
ATOM 1781 C CA . LEU A 1 225 ? 13.182 3.330 -3.525 1.00 93.25 225 LEU A CA 1
ATOM 1782 C C . LEU A 1 225 ? 12.243 3.631 -2.350 1.00 93.25 225 LEU A C 1
ATOM 1784 O O . LEU A 1 225 ? 12.526 4.504 -1.522 1.00 93.25 225 LEU A O 1
ATOM 1788 N N . ILE A 1 226 ? 11.139 2.893 -2.240 1.00 89.12 226 ILE A N 1
ATOM 1789 C CA . ILE A 1 226 ? 10.256 2.954 -1.073 1.00 89.12 226 ILE A CA 1
ATOM 1790 C C . ILE A 1 226 ? 11.036 2.622 0.206 1.00 89.12 226 ILE A C 1
ATOM 1792 O O . ILE A 1 226 ? 10.964 3.391 1.162 1.00 89.12 226 ILE A O 1
ATOM 1796 N N . ASN A 1 227 ? 11.860 1.568 0.193 1.00 87.12 227 ASN A N 1
ATOM 1797 C CA . ASN A 1 227 ? 12.649 1.134 1.355 1.00 87.12 227 ASN A CA 1
ATOM 1798 C C . ASN A 1 227 ? 14.120 1.601 1.321 1.00 87.12 227 ASN A C 1
ATOM 1800 O O . ASN A 1 227 ? 14.840 1.438 2.306 1.00 87.12 227 ASN A O 1
ATOM 1804 N N . ASN A 1 228 ? 14.573 2.199 0.213 1.00 90.56 228 ASN A N 1
ATOM 1805 C CA . ASN A 1 228 ? 15.946 2.674 0.008 1.00 90.56 228 ASN A CA 1
ATOM 1806 C C . ASN A 1 228 ? 15.926 4.149 -0.413 1.00 90.56 228 ASN A C 1
ATOM 1808 O O . ASN A 1 228 ? 15.521 4.490 -1.519 1.00 90.56 228 ASN A O 1
ATOM 1812 N N . HIS A 1 229 ? 16.262 5.048 0.508 1.00 84.62 229 HIS A N 1
ATOM 1813 C CA . HIS A 1 229 ? 15.758 6.423 0.462 1.00 84.62 229 HIS A CA 1
ATOM 1814 C C . HIS A 1 229 ? 16.647 7.438 -0.260 1.00 84.62 229 HIS A C 1
ATOM 1816 O O . HIS A 1 229 ? 16.205 8.575 -0.451 1.00 84.62 229 HIS A O 1
ATOM 1822 N N . ASP A 1 230 ? 17.856 7.052 -0.665 1.00 90.19 230 ASP A N 1
ATOM 1823 C CA . ASP A 1 230 ? 18.754 7.946 -1.391 1.00 90.19 230 ASP A CA 1
ATOM 1824 C C . ASP A 1 230 ? 18.198 8.276 -2.786 1.00 90.19 230 ASP A C 1
ATOM 1826 O O . ASP A 1 230 ? 17.155 7.775 -3.225 1.00 90.19 230 ASP A O 1
ATOM 1830 N N . ALA A 1 231 ? 18.893 9.164 -3.495 1.00 91.38 231 ALA A N 1
ATOM 1831 C CA . ALA A 1 231 ? 18.600 9.426 -4.897 1.00 91.38 231 ALA A CA 1
ATOM 1832 C C . ALA A 1 231 ? 18.694 8.128 -5.710 1.00 91.38 231 ALA A C 1
ATOM 1834 O O . ALA A 1 231 ? 19.611 7.327 -5.502 1.00 91.38 231 ALA A O 1
ATOM 1835 N N . ALA A 1 232 ? 17.810 7.952 -6.692 1.00 93.06 232 ALA A N 1
ATOM 1836 C CA . ALA A 1 232 ? 17.781 6.750 -7.526 1.00 93.06 232 ALA A CA 1
ATOM 1837 C C . ALA A 1 232 ? 19.143 6.471 -8.184 1.00 93.06 232 ALA A C 1
ATOM 1839 O O . ALA A 1 232 ? 19.570 5.326 -8.331 1.00 93.06 232 ALA A O 1
ATOM 1840 N N . THR A 1 233 ? 19.872 7.539 -8.514 1.00 93.50 233 THR A N 1
ATOM 1841 C CA . THR A 1 233 ? 21.211 7.458 -9.104 1.00 93.50 233 THR A CA 1
ATOM 1842 C C . THR A 1 233 ? 22.280 6.816 -8.212 1.00 93.50 233 THR A C 1
ATOM 1844 O O . THR A 1 233 ? 23.274 6.327 -8.750 1.00 93.50 233 THR A O 1
ATOM 1847 N N . THR A 1 234 ? 22.087 6.771 -6.891 1.00 93.19 234 THR A N 1
ATOM 1848 C CA . THR A 1 234 ? 22.993 6.102 -5.941 1.00 93.19 234 THR A CA 1
ATOM 1849 C C . THR A 1 234 ? 22.967 4.581 -6.110 1.00 93.19 234 THR A C 1
ATOM 1851 O O . THR A 1 234 ? 23.957 3.908 -5.835 1.00 93.19 234 THR A O 1
ATOM 1854 N N . TYR A 1 235 ? 21.862 4.034 -6.621 1.00 94.12 235 TYR A N 1
ATOM 1855 C CA . TYR A 1 235 ? 21.634 2.591 -6.725 1.00 94.12 235 TYR A CA 1
ATOM 1856 C C . TYR A 1 235 ? 21.929 2.014 -8.121 1.00 94.12 235 TYR A C 1
ATOM 1858 O O . TYR A 1 235 ? 21.506 0.904 -8.436 1.00 94.12 235 TYR A O 1
ATOM 1866 N N . LYS A 1 236 ? 22.667 2.752 -8.961 1.00 93.69 236 LYS A N 1
ATOM 1867 C CA . LYS A 1 236 ? 23.053 2.337 -10.320 1.00 93.69 236 LYS A CA 1
ATOM 1868 C C . LYS A 1 236 ? 23.882 1.048 -10.332 1.00 93.69 236 LYS A C 1
ATOM 1870 O O . LYS A 1 236 ? 24.823 0.873 -9.560 1.00 93.69 236 LYS A O 1
ATOM 1875 N N . GLY A 1 237 ? 23.610 0.199 -11.314 1.00 93.62 237 GLY A N 1
ATOM 1876 C CA . GLY A 1 237 ? 24.286 -1.072 -11.539 1.00 93.62 237 GLY A CA 1
ATOM 1877 C C . GLY A 1 237 ? 23.785 -2.158 -10.592 1.00 93.62 237 GLY A C 1
ATOM 1878 O O . GLY A 1 237 ? 22.614 -2.517 -10.621 1.00 93.62 237 GLY A O 1
ATOM 1879 N N . PHE A 1 238 ? 24.696 -2.698 -9.783 1.00 94.75 238 PHE A N 1
ATOM 1880 C CA . PHE A 1 238 ? 24.447 -3.798 -8.847 1.00 94.75 238 PHE A CA 1
ATOM 1881 C C . PHE A 1 238 ? 24.663 -3.300 -7.410 1.00 94.75 238 PHE A C 1
ATOM 1883 O O . PHE A 1 238 ? 25.734 -3.526 -6.832 1.00 94.75 238 PHE A O 1
ATOM 1890 N N . PRO A 1 239 ? 23.704 -2.540 -6.853 1.00 93.31 239 PRO A N 1
ATOM 1891 C CA . PRO A 1 239 ? 23.835 -1.948 -5.526 1.00 93.31 239 PRO A CA 1
ATOM 1892 C C . PRO A 1 239 ? 23.988 -3.022 -4.440 1.00 93.31 239 PRO A C 1
ATOM 1894 O O . PRO A 1 239 ? 23.364 -4.082 -4.483 1.00 93.31 239 PRO A O 1
ATOM 1897 N N . LYS A 1 240 ? 24.823 -2.728 -3.438 1.00 88.62 240 LYS A N 1
ATOM 1898 C CA . LYS A 1 240 ? 25.032 -3.570 -2.249 1.00 88.62 240 LYS A CA 1
ATOM 1899 C C . LYS A 1 240 ? 24.322 -2.953 -1.046 1.00 88.62 240 LYS A C 1
ATOM 1901 O O . LYS A 1 240 ? 24.144 -1.742 -1.005 1.00 88.62 240 LYS A O 1
ATOM 1906 N N . ASN A 1 241 ? 23.988 -3.778 -0.052 1.00 86.94 241 ASN A N 1
ATOM 1907 C CA . ASN A 1 241 ? 23.369 -3.351 1.212 1.00 86.94 241 ASN A CA 1
ATOM 1908 C C . ASN A 1 241 ? 22.011 -2.643 1.040 1.00 86.94 241 ASN A C 1
ATOM 1910 O O . ASN A 1 241 ? 21.710 -1.698 1.762 1.00 86.94 241 ASN A O 1
ATOM 1914 N N . LEU A 1 242 ? 21.197 -3.095 0.080 1.00 90.50 242 LEU A N 1
ATOM 1915 C CA . LEU A 1 242 ? 19.823 -2.622 -0.063 1.00 90.50 242 LEU A CA 1
ATOM 1916 C C . LEU A 1 242 ? 18.916 -3.235 1.006 1.00 90.50 242 LEU A C 1
ATOM 1918 O O . LEU A 1 242 ? 18.969 -4.442 1.259 1.00 90.50 242 LEU A O 1
ATOM 1922 N N . ASN A 1 243 ? 18.002 -2.425 1.531 1.00 89.69 243 ASN A N 1
ATOM 1923 C CA . ASN A 1 243 ? 16.798 -2.933 2.171 1.00 89.69 243 ASN A CA 1
ATOM 1924 C C . ASN A 1 243 ? 15.923 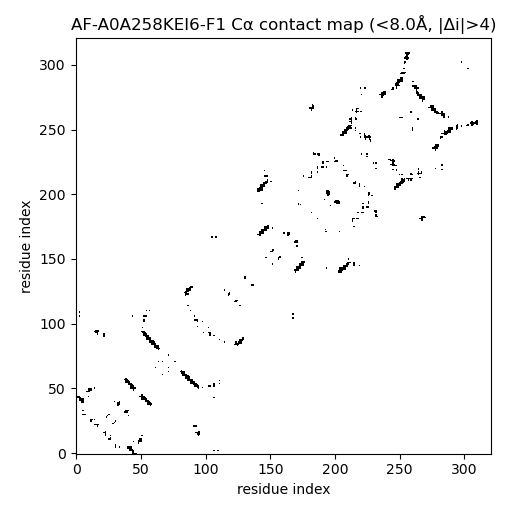-3.653 1.124 1.00 89.69 243 ASN A C 1
ATOM 1926 O O . ASN A 1 243 ? 15.908 -3.241 -0.044 1.00 89.69 243 ASN A O 1
ATOM 1930 N N . PRO A 1 244 ? 15.176 -4.706 1.504 1.00 86.62 244 PRO A N 1
ATOM 1931 C CA . PRO A 1 244 ? 14.288 -5.417 0.584 1.00 86.62 244 PRO A CA 1
ATOM 1932 C C . PRO A 1 244 ? 13.296 -4.482 -0.126 1.00 86.62 244 PRO A C 1
ATOM 1934 O O . PRO A 1 244 ? 12.696 -3.628 0.523 1.00 86.62 244 PRO A O 1
ATOM 1937 N N . SER A 1 245 ? 13.109 -4.640 -1.441 1.00 90.50 245 SER A N 1
ATOM 1938 C CA . SER A 1 245 ? 12.041 -3.952 -2.188 1.00 90.50 245 SER A CA 1
ATOM 1939 C C . SER A 1 245 ? 10.672 -4.433 -1.693 1.00 90.50 245 SER A C 1
ATOM 1941 O O . SER A 1 245 ? 10.543 -5.581 -1.260 1.00 90.50 245 SER A O 1
ATOM 1943 N N . ILE A 1 246 ? 9.635 -3.594 -1.769 1.00 90.19 246 ILE A N 1
ATOM 1944 C CA . ILE A 1 246 ? 8.270 -4.095 -1.534 1.00 90.19 246 ILE A CA 1
ATOM 1945 C C . ILE A 1 246 ? 7.835 -5.053 -2.665 1.00 90.19 246 ILE A C 1
ATOM 1947 O O . ILE A 1 246 ? 8.313 -4.904 -3.793 1.00 90.19 246 ILE A O 1
ATOM 1951 N N . PRO A 1 247 ? 6.940 -6.025 -2.404 1.00 92.56 247 PRO A N 1
ATOM 1952 C CA . PRO A 1 247 ? 6.460 -6.961 -3.418 1.00 92.56 247 PRO A CA 1
ATOM 1953 C C . PRO A 1 247 ? 5.860 -6.286 -4.658 1.00 92.56 247 PRO A C 1
ATOM 1955 O O . PRO A 1 247 ? 5.171 -5.266 -4.561 1.00 92.56 247 PRO A O 1
ATOM 1958 N N . ILE A 1 248 ? 6.068 -6.912 -5.820 1.00 95.81 248 ILE A N 1
ATOM 1959 C CA . ILE A 1 248 ? 5.532 -6.464 -7.112 1.00 95.81 248 ILE A CA 1
ATOM 1960 C C . ILE A 1 248 ? 4.722 -7.591 -7.750 1.00 95.81 248 ILE A C 1
ATOM 1962 O O . ILE A 1 248 ? 5.206 -8.715 -7.862 1.00 95.81 248 ILE A O 1
ATOM 1966 N N . VAL A 1 249 ? 3.514 -7.281 -8.211 1.00 94.88 249 VAL A N 1
ATOM 1967 C CA . VAL A 1 249 ? 2.726 -8.122 -9.118 1.00 94.88 249 VAL A CA 1
ATOM 1968 C C . VAL A 1 249 ? 2.810 -7.507 -10.511 1.00 94.88 249 VAL A C 1
ATOM 1970 O O . VAL A 1 249 ? 2.458 -6.342 -10.685 1.00 94.88 249 VAL A O 1
ATOM 1973 N N . ALA A 1 250 ? 3.282 -8.263 -11.497 1.00 96.56 250 ALA A N 1
ATOM 1974 C CA . ALA A 1 250 ? 3.446 -7.791 -12.868 1.00 96.56 250 ALA A CA 1
ATOM 1975 C C . ALA A 1 250 ? 2.352 -8.353 -13.786 1.00 96.56 250 ALA A C 1
ATOM 1977 O O . ALA A 1 250 ? 2.082 -9.553 -13.788 1.00 96.56 250 ALA A O 1
ATOM 1978 N N . VAL A 1 251 ? 1.741 -7.482 -14.584 1.00 95.12 251 VAL A N 1
ATOM 1979 C CA . VAL A 1 251 ? 0.741 -7.809 -15.605 1.00 95.12 251 VAL A CA 1
ATOM 1980 C C . VAL A 1 251 ? 1.246 -7.241 -16.938 1.00 95.12 251 VAL A C 1
ATOM 1982 O O . VAL A 1 251 ? 0.976 -6.076 -17.251 1.00 95.12 251 VAL A O 1
ATOM 1985 N N . PRO A 1 252 ? 2.059 -8.001 -17.694 1.00 94.62 252 PRO A N 1
ATOM 1986 C CA . PRO A 1 252 ? 2.643 -7.511 -18.932 1.00 94.62 252 PRO A CA 1
ATOM 1987 C C . PRO A 1 252 ? 1.581 -7.293 -20.014 1.00 94.62 252 PRO A C 1
ATOM 1989 O O . PRO A 1 252 ? 0.688 -8.115 -20.218 1.00 94.62 252 PRO A O 1
ATOM 1992 N N . THR A 1 253 ? 1.708 -6.184 -20.741 1.00 92.19 253 THR A N 1
ATOM 1993 C CA . THR A 1 253 ? 0.834 -5.833 -21.879 1.00 92.19 253 THR A CA 1
ATOM 1994 C C . THR A 1 253 ? 1.538 -5.969 -23.232 1.00 92.19 253 THR A C 1
ATOM 1996 O O . THR A 1 253 ? 0.933 -5.759 -24.285 1.00 92.19 253 THR A O 1
ATOM 1999 N N . THR A 1 254 ? 2.815 -6.359 -23.223 1.00 91.31 254 THR A N 1
ATOM 2000 C CA . THR A 1 254 ? 3.618 -6.668 -24.410 1.00 91.31 254 THR A CA 1
ATOM 2001 C C . THR A 1 254 ? 4.241 -8.057 -24.274 1.00 91.31 254 THR A C 1
ATOM 2003 O O . THR A 1 254 ? 4.494 -8.526 -23.169 1.00 91.31 254 THR A O 1
ATOM 2006 N N . ALA A 1 255 ? 4.494 -8.725 -25.399 1.00 90.19 255 ALA A N 1
ATOM 2007 C CA . ALA A 1 255 ? 5.103 -10.055 -25.437 1.00 90.19 255 ALA A CA 1
ATOM 2008 C C . ALA A 1 255 ? 6.560 -9.945 -25.916 1.00 90.19 255 ALA A C 1
ATOM 2010 O O . ALA A 1 255 ? 6.863 -10.267 -27.062 1.00 90.19 255 ALA A O 1
ATOM 2011 N N . GLY A 1 256 ? 7.436 -9.400 -25.063 1.00 88.00 256 GLY A N 1
ATOM 2012 C CA . GLY A 1 256 ? 8.816 -9.059 -25.436 1.00 88.00 256 GLY A CA 1
ATOM 2013 C C . GLY A 1 256 ? 9.830 -9.204 -24.309 1.00 88.00 256 GLY A C 1
ATOM 2014 O O . GLY A 1 256 ? 10.459 -10.246 -24.157 1.00 88.00 256 GLY A O 1
ATOM 2015 N N . THR A 1 257 ? 9.982 -8.141 -23.519 1.00 87.88 257 THR A N 1
ATOM 2016 C CA . THR A 1 257 ? 11.143 -7.920 -22.638 1.00 87.88 257 THR A CA 1
ATOM 2017 C C . THR A 1 257 ? 11.307 -8.940 -21.513 1.00 87.88 257 THR A C 1
ATOM 2019 O O . THR A 1 257 ? 12.376 -9.009 -20.911 1.00 87.88 257 THR A O 1
ATOM 2022 N N . ALA A 1 258 ? 10.248 -9.690 -21.187 1.00 93.19 258 ALA A N 1
ATOM 2023 C CA . ALA A 1 258 ? 10.197 -10.597 -20.045 1.00 93.19 258 ALA A CA 1
ATOM 2024 C C . ALA A 1 258 ? 10.559 -9.899 -18.713 1.00 93.19 258 ALA A C 1
ATOM 2026 O O . ALA A 1 258 ? 11.068 -10.522 -17.775 1.00 93.19 258 ALA A O 1
ATOM 2027 N N . SER A 1 259 ? 10.313 -8.585 -18.605 1.00 94.69 259 SER A N 1
ATOM 2028 C CA . SER A 1 259 ? 10.586 -7.809 -17.386 1.00 94.69 259 SER A CA 1
ATOM 2029 C C . SER A 1 259 ? 9.839 -8.383 -16.177 1.00 94.69 259 SER A C 1
ATOM 2031 O O . SER A 1 259 ? 10.329 -8.302 -15.054 1.00 94.69 259 SER A O 1
ATOM 2033 N N . GLU A 1 260 ? 8.690 -9.015 -16.384 1.00 95.69 260 GLU A N 1
ATOM 2034 C CA . GLU A 1 260 ? 7.890 -9.693 -15.365 1.00 95.69 260 GLU A CA 1
ATOM 2035 C C . GLU A 1 260 ? 8.568 -10.924 -14.730 1.00 95.69 260 GLU A C 1
ATOM 2037 O O . GLU A 1 260 ? 8.153 -11.355 -13.656 1.00 95.69 260 GLU A O 1
ATOM 2042 N N . VAL A 1 261 ? 9.621 -11.472 -15.349 1.00 95.31 261 VAL A N 1
ATOM 2043 C CA . VAL A 1 261 ? 10.381 -12.639 -14.854 1.00 95.31 261 VAL A CA 1
ATOM 2044 C C . VAL A 1 261 ? 11.879 -12.362 -14.714 1.00 95.31 261 VAL A C 1
ATOM 2046 O O . VAL A 1 261 ? 12.674 -13.291 -14.585 1.00 95.31 261 VAL A O 1
ATOM 2049 N N . THR A 1 262 ? 12.295 -11.094 -14.713 1.00 94.38 262 THR A N 1
ATOM 2050 C CA . THR A 1 262 ? 13.698 -10.700 -14.525 1.00 94.38 262 THR A CA 1
ATOM 2051 C C . THR A 1 262 ? 13.860 -9.742 -13.352 1.00 94.38 262 THR A C 1
ATOM 2053 O O . THR A 1 262 ? 12.963 -8.976 -13.006 1.00 94.38 262 THR A O 1
ATOM 2056 N N . PHE A 1 263 ? 15.044 -9.760 -12.739 1.00 94.38 263 PHE A N 1
ATOM 2057 C CA . PHE A 1 263 ? 15.388 -8.870 -11.628 1.00 94.38 263 PHE A CA 1
ATOM 2058 C C . PHE A 1 263 ? 16.020 -7.542 -12.080 1.00 94.38 263 PHE A C 1
ATOM 2060 O O . PHE A 1 263 ? 16.196 -6.617 -11.284 1.00 94.38 263 PHE A O 1
ATOM 2067 N N . ASN A 1 264 ? 16.383 -7.441 -13.359 1.00 95.06 264 ASN A N 1
ATOM 2068 C CA . ASN A 1 264 ? 16.901 -6.205 -13.927 1.00 95.06 264 ASN A CA 1
ATOM 2069 C C . ASN A 1 264 ? 15.775 -5.170 -13.973 1.00 95.06 264 ASN A C 1
ATOM 2071 O O . ASN A 1 264 ? 14.634 -5.510 -14.286 1.00 95.06 264 ASN A O 1
ATOM 2075 N N . ALA A 1 265 ? 16.099 -3.926 -13.645 1.00 94.88 265 ALA A N 1
ATOM 2076 C CA . ALA A 1 265 ? 15.209 -2.785 -13.818 1.00 94.88 265 ALA A CA 1
ATOM 2077 C C . ALA A 1 265 ? 16.011 -1.703 -14.529 1.00 94.88 265 ALA A C 1
ATOM 2079 O O . ALA A 1 265 ? 16.951 -1.177 -13.932 1.00 94.88 265 ALA A O 1
ATOM 2080 N N . VAL A 1 266 ? 15.724 -1.446 -15.804 1.00 94.25 266 VAL A N 1
ATOM 2081 C CA . VAL A 1 266 ? 16.574 -0.619 -16.670 1.00 94.25 266 VAL A CA 1
ATOM 2082 C C . VAL A 1 266 ? 16.095 0.828 -16.679 1.00 94.25 266 VAL A C 1
ATOM 2084 O O . VAL A 1 266 ? 14.916 1.098 -16.873 1.00 94.25 266 VAL A O 1
ATOM 2087 N N . PHE A 1 267 ? 17.034 1.761 -16.509 1.00 94.31 267 PHE A N 1
ATOM 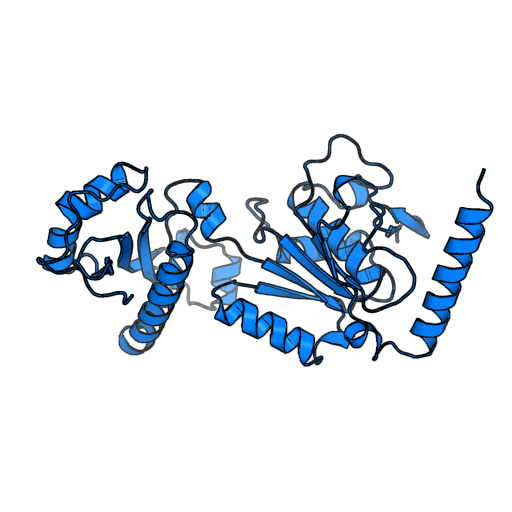2088 C CA . PHE A 1 267 ? 16.769 3.195 -16.497 1.00 94.31 267 PHE A CA 1
ATOM 2089 C C . PHE A 1 267 ? 17.783 3.966 -17.340 1.00 94.31 267 PHE A C 1
ATOM 2091 O O . PHE A 1 267 ? 18.988 3.674 -17.349 1.00 94.31 267 PHE A O 1
ATOM 2098 N N . THR A 1 268 ? 17.310 5.012 -18.008 1.00 92.25 268 THR A N 1
ATOM 2099 C CA . THR A 1 268 ? 18.182 5.947 -18.720 1.00 92.25 268 THR A CA 1
ATOM 2100 C C . THR A 1 268 ? 18.866 6.899 -17.738 1.00 92.25 268 THR A C 1
ATOM 2102 O O . THR A 1 268 ? 18.228 7.534 -16.899 1.00 92.25 268 THR A O 1
ATOM 2105 N N . ASP A 1 269 ? 20.192 7.012 -17.835 1.00 90.00 269 ASP A N 1
ATOM 2106 C CA . ASP A 1 269 ? 20.971 8.031 -17.134 1.00 90.00 269 ASP A CA 1
ATOM 2107 C C . ASP A 1 269 ? 21.192 9.236 -18.050 1.00 90.00 269 ASP A C 1
ATOM 2109 O O . ASP A 1 269 ? 22.172 9.290 -18.799 1.00 90.00 269 ASP A O 1
ATOM 2113 N N . SER A 1 270 ? 20.292 10.216 -17.974 1.00 84.25 270 SER A N 1
ATOM 2114 C CA . SER A 1 270 ? 20.298 11.412 -18.827 1.00 84.25 270 SER A CA 1
ATOM 2115 C C . SER A 1 270 ? 21.603 12.215 -18.747 1.00 84.25 270 SER A C 1
ATOM 2117 O O . SER A 1 270 ? 21.966 12.889 -19.706 1.00 84.25 270 SER A O 1
ATOM 2119 N N . LYS A 1 271 ? 22.356 12.115 -17.639 1.00 83.88 271 LYS A N 1
ATOM 2120 C CA . LYS A 1 271 ? 23.652 12.801 -17.482 1.00 83.88 271 LYS A CA 1
ATOM 2121 C C . LYS A 1 271 ? 24.796 12.085 -18.198 1.00 83.88 271 LYS A C 1
ATOM 2123 O O . LYS A 1 271 ? 25.720 12.742 -18.665 1.00 83.88 271 LYS A O 1
ATOM 2128 N N . LEU A 1 272 ? 24.762 10.752 -18.248 1.00 83.25 272 LEU A N 1
ATOM 2129 C CA . LEU A 1 272 ? 25.808 9.932 -18.872 1.00 83.25 272 LEU A CA 1
ATOM 2130 C C . LEU A 1 272 ? 25.447 9.464 -20.290 1.00 83.25 272 LEU A C 1
ATOM 2132 O O . LEU A 1 272 ? 26.295 8.875 -20.956 1.00 83.25 272 LEU A O 1
ATOM 2136 N N . GLY A 1 273 ? 24.208 9.685 -20.739 1.00 83.75 273 GLY A N 1
ATOM 2137 C CA . GLY A 1 273 ? 23.735 9.291 -22.068 1.00 83.75 273 GLY A CA 1
ATOM 2138 C C . GLY A 1 273 ? 23.712 7.777 -22.293 1.00 83.75 273 GLY A C 1
ATOM 2139 O O . GLY A 1 273 ? 23.856 7.323 -23.424 1.00 83.75 273 GLY A O 1
ATOM 2140 N N . ARG A 1 274 ? 23.584 6.979 -21.224 1.00 87.62 274 ARG A N 1
ATOM 2141 C CA . ARG A 1 274 ? 23.600 5.510 -21.292 1.00 87.62 274 ARG A CA 1
ATOM 2142 C C . ARG A 1 274 ? 22.543 4.887 -20.393 1.00 87.62 274 ARG A C 1
ATOM 2144 O O . ARG A 1 274 ? 22.135 5.485 -19.400 1.00 87.62 274 ARG A O 1
ATOM 2151 N N . LYS A 1 275 ? 22.162 3.652 -20.710 1.00 87.88 275 LYS A N 1
ATOM 2152 C CA . LYS A 1 275 ? 21.250 2.852 -19.891 1.00 87.88 275 LYS A CA 1
ATOM 2153 C C . LYS A 1 275 ? 22.031 2.056 -18.860 1.00 87.88 275 LYS A C 1
ATOM 2155 O O . LYS A 1 275 ? 23.051 1.439 -19.170 1.00 87.88 275 LYS A O 1
ATOM 2160 N N . LEU A 1 276 ? 21.548 2.090 -17.630 1.00 91.50 276 LEU A N 1
ATOM 2161 C CA . LEU A 1 276 ? 22.036 1.289 -16.513 1.00 91.50 276 LEU A CA 1
ATOM 2162 C C . LEU A 1 276 ? 20.823 0.786 -15.742 1.00 91.50 276 LEU A C 1
ATOM 2164 O O . LEU A 1 276 ? 19.763 1.398 -15.816 1.00 91.50 276 LEU A O 1
ATOM 2168 N N . GLY A 1 277 ? 20.972 -0.283 -14.971 1.00 92.12 277 GLY A N 1
ATOM 2169 C CA . GLY A 1 277 ? 19.875 -0.776 -14.145 1.00 92.12 277 GLY A CA 1
ATOM 2170 C C . GLY A 1 277 ? 20.006 -0.438 -12.666 1.00 92.12 277 GLY A C 1
ATOM 2171 O O . GLY A 1 277 ? 21.077 -0.044 -12.217 1.00 92.12 277 GLY A O 1
ATOM 2172 N N . ILE A 1 278 ? 18.933 -0.647 -11.909 1.00 95.75 278 ILE A N 1
ATOM 2173 C CA . ILE A 1 278 ? 18.999 -0.932 -10.470 1.00 95.75 278 ILE A CA 1
ATOM 2174 C C . ILE A 1 278 ? 18.775 -2.439 -10.346 1.00 95.75 278 ILE A C 1
ATOM 2176 O O . ILE A 1 278 ? 17.638 -2.903 -10.331 1.00 95.75 278 ILE A O 1
ATOM 2180 N N . ASN A 1 279 ? 19.856 -3.218 -10.338 1.00 95.81 279 ASN A N 1
ATOM 2181 C CA . ASN A 1 279 ? 19.787 -4.669 -10.492 1.00 95.81 279 ASN A CA 1
ATOM 2182 C C . ASN A 1 279 ? 19.958 -5.367 -9.140 1.00 95.81 279 ASN A C 1
ATOM 2184 O O . ASN A 1 279 ? 21.049 -5.393 -8.568 1.00 95.81 279 ASN A O 1
ATOM 2188 N N . THR A 1 280 ? 18.879 -5.962 -8.638 1.00 93.62 280 THR A N 1
ATOM 2189 C CA . THR A 1 280 ? 18.877 -6.736 -7.392 1.00 93.62 280 THR A CA 1
ATOM 2190 C C . THR A 1 280 ? 17.863 -7.864 -7.471 1.00 93.62 280 THR A C 1
ATOM 2192 O O . THR A 1 280 ? 16.767 -7.659 -7.978 1.00 93.62 280 THR A O 1
ATOM 2195 N N . HIS A 1 281 ? 18.182 -9.036 -6.916 1.00 91.88 281 HIS A N 1
ATOM 2196 C CA . HIS A 1 281 ? 17.255 -10.174 -6.847 1.00 91.88 281 HIS A CA 1
ATOM 2197 C C . HIS A 1 281 ? 15.924 -9.827 -6.158 1.00 91.88 281 HIS A C 1
ATOM 2199 O O . HIS A 1 281 ? 14.909 -10.452 -6.442 1.00 91.88 281 HIS A O 1
ATOM 2205 N N . ASN A 1 282 ? 15.891 -8.790 -5.317 1.00 88.19 282 ASN A N 1
ATOM 2206 C CA . ASN A 1 282 ? 14.661 -8.317 -4.675 1.00 88.19 282 ASN A CA 1
ATOM 2207 C C . ASN A 1 282 ? 13.654 -7.688 -5.659 1.00 88.19 282 ASN A C 1
ATOM 2209 O O . ASN A 1 282 ? 12.538 -7.374 -5.259 1.00 88.19 282 ASN A O 1
ATOM 2213 N N . ASN A 1 283 ? 14.034 -7.485 -6.922 1.00 94.06 283 ASN A N 1
ATOM 2214 C CA . ASN A 1 283 ? 13.163 -6.929 -7.956 1.00 94.06 283 ASN A CA 1
ATOM 2215 C C . ASN A 1 283 ? 12.352 -7.978 -8.714 1.00 94.06 283 ASN A C 1
ATOM 2217 O O . ASN A 1 283 ? 11.547 -7.594 -9.561 1.00 94.06 283 ASN A O 1
ATOM 2221 N N . PHE A 1 284 ? 12.568 -9.274 -8.467 1.00 95.31 284 PHE A N 1
ATOM 2222 C CA . PHE A 1 284 ? 11.705 -10.289 -9.057 1.00 95.31 284 PHE A CA 1
ATOM 2223 C C . PHE A 1 284 ? 10.256 -10.033 -8.631 1.00 95.31 284 PHE A C 1
ATOM 2225 O O . PHE A 1 284 ? 9.981 -9.975 -7.427 1.00 95.31 284 PHE A O 1
ATOM 2232 N N . PRO A 1 285 ? 9.320 -9.895 -9.586 1.00 96.25 285 PRO A N 1
ATOM 2233 C CA . PRO A 1 285 ? 7.910 -9.884 -9.246 1.00 96.25 285 PRO A CA 1
ATOM 2234 C C . PRO A 1 285 ? 7.542 -11.164 -8.493 1.00 96.25 285 PRO A C 1
ATOM 2236 O O . PRO A 1 285 ? 7.955 -12.262 -8.865 1.00 96.25 285 PRO A O 1
ATOM 2239 N N . VAL A 1 286 ? 6.756 -11.024 -7.426 1.00 95.75 286 VAL A N 1
ATOM 2240 C CA . VAL A 1 286 ? 6.276 -12.171 -6.636 1.00 95.75 286 VAL A CA 1
ATOM 2241 C C . VAL A 1 286 ? 5.202 -12.961 -7.383 1.00 95.75 286 VAL A C 1
ATOM 2243 O O . VAL A 1 286 ? 4.933 -14.112 -7.050 1.00 95.75 286 VAL A O 1
ATOM 2246 N N . LEU A 1 287 ? 4.580 -12.334 -8.385 1.00 94.06 287 LEU A N 1
ATOM 2247 C CA . LEU A 1 287 ? 3.594 -12.934 -9.271 1.00 94.06 287 LEU A CA 1
ATOM 2248 C C . LEU A 1 287 ? 3.624 -12.224 -10.629 1.00 94.06 287 LEU A C 1
ATOM 2250 O O . LEU A 1 287 ? 3.570 -10.996 -10.684 1.00 94.06 287 LEU A O 1
ATOM 2254 N N . ALA A 1 288 ? 3.644 -13.004 -11.707 1.00 94.44 288 ALA A N 1
ATOM 2255 C CA . ALA A 1 288 ? 3.427 -12.532 -13.070 1.00 94.44 288 ALA A CA 1
ATOM 2256 C C . ALA A 1 288 ? 2.100 -13.100 -13.598 1.00 94.44 288 ALA A C 1
ATOM 2258 O O . ALA A 1 288 ? 1.877 -14.311 -13.537 1.00 94.44 288 ALA A O 1
ATOM 2259 N N . ILE A 1 289 ? 1.213 -12.237 -14.095 1.00 93.62 289 ILE A N 1
ATOM 2260 C CA . ILE A 1 289 ? -0.101 -12.614 -14.632 1.00 93.62 289 ILE A CA 1
ATOM 2261 C C . ILE A 1 289 ? -0.087 -12.396 -16.142 1.00 93.62 289 ILE A C 1
ATOM 2263 O O . ILE A 1 289 ? -0.217 -11.274 -16.623 1.00 93.62 289 ILE A O 1
ATOM 2267 N N . LEU A 1 290 ? 0.069 -13.488 -16.886 1.00 93.00 290 LEU A N 1
ATOM 2268 C CA . LEU A 1 290 ? 0.077 -13.484 -18.345 1.00 93.00 290 LEU A CA 1
ATOM 2269 C C . LEU A 1 290 ? -1.356 -13.636 -18.869 1.00 93.00 290 LEU A C 1
ATOM 2271 O O . LEU A 1 290 ? -1.866 -14.750 -18.973 1.00 93.00 290 LEU A O 1
ATOM 2275 N N . ASP A 1 291 ? -2.002 -12.518 -19.200 1.00 90.19 291 ASP A N 1
ATOM 2276 C CA . ASP A 1 291 ? -3.333 -12.506 -19.813 1.00 90.19 291 ASP A CA 1
ATOM 2277 C C . ASP A 1 291 ? -3.264 -11.989 -21.256 1.00 90.19 291 ASP A C 1
ATOM 2279 O O . ASP A 1 291 ? -2.929 -10.834 -21.521 1.00 90.19 291 ASP A O 1
ATOM 2283 N N . SER A 1 292 ? -3.636 -12.847 -22.208 1.00 87.81 292 SER A N 1
ATOM 2284 C CA . SER A 1 292 ? -3.686 -12.496 -23.631 1.00 87.81 292 SER A CA 1
ATOM 2285 C C . SER A 1 292 ? -4.585 -11.289 -23.934 1.00 87.81 292 SER A C 1
ATOM 2287 O O . SER A 1 292 ? -4.271 -10.518 -24.846 1.00 87.81 292 SER A O 1
ATOM 2289 N N . ASN A 1 293 ? -5.641 -11.052 -23.146 1.00 87.06 293 ASN A N 1
ATOM 2290 C CA . ASN A 1 293 ? -6.508 -9.883 -23.312 1.00 87.06 293 ASN A CA 1
ATOM 2291 C C . ASN A 1 293 ? -5.744 -8.575 -23.082 1.00 87.06 293 ASN A C 1
ATOM 2293 O O . ASN A 1 293 ? -6.000 -7.588 -23.773 1.00 87.06 293 ASN A O 1
ATOM 2297 N N . MET A 1 294 ? -4.748 -8.582 -22.191 1.00 87.69 294 MET A N 1
ATOM 2298 C CA . MET A 1 294 ? -3.919 -7.410 -21.897 1.00 87.69 294 MET A CA 1
ATOM 2299 C C . MET A 1 294 ? -2.959 -7.073 -23.042 1.00 87.69 294 MET A C 1
ATOM 2301 O O . MET A 1 294 ? -2.581 -5.918 -23.209 1.00 87.69 294 MET A O 1
ATOM 2305 N N . THR A 1 295 ? -2.618 -8.049 -23.887 1.00 87.19 295 THR A N 1
ATOM 2306 C CA . THR A 1 295 ? -1.770 -7.840 -25.078 1.00 87.19 295 THR A CA 1
ATOM 2307 C C . THR A 1 295 ? -2.558 -7.484 -26.341 1.00 87.19 295 THR A C 1
ATOM 2309 O O . THR A 1 295 ? -1.985 -6.996 -27.316 1.00 87.19 295 THR A O 1
ATOM 2312 N N . ARG A 1 296 ? -3.884 -7.679 -26.334 1.00 84.25 296 ARG A N 1
ATOM 2313 C CA . ARG A 1 296 ? -4.747 -7.569 -27.523 1.00 84.25 296 ARG A CA 1
ATOM 2314 C C . ARG A 1 296 ? -4.743 -6.181 -28.163 1.00 84.25 296 ARG A C 1
ATOM 2316 O O . ARG A 1 296 ? -4.819 -6.073 -29.382 1.00 84.25 296 ARG A O 1
ATOM 2323 N N . ASN A 1 297 ? -4.657 -5.139 -27.340 1.00 78.00 297 ASN A N 1
ATOM 2324 C CA . ASN A 1 297 ? -4.687 -3.743 -27.784 1.00 78.00 297 ASN A CA 1
ATOM 2325 C C . ASN A 1 297 ? -3.281 -3.146 -27.967 1.00 78.00 297 ASN A C 1
ATOM 2327 O O . ASN A 1 297 ? -3.152 -1.936 -28.154 1.00 78.00 297 ASN A O 1
ATOM 2331 N N . CYS A 1 298 ? -2.228 -3.970 -27.909 1.00 83.38 298 CYS A N 1
ATOM 2332 C CA . CYS A 1 298 ? -0.865 -3.519 -28.158 1.00 83.38 298 CYS A CA 1
ATOM 2333 C C . CYS A 1 298 ? -0.746 -2.985 -29.602 1.00 83.38 298 CYS A C 1
ATOM 2335 O O . CYS A 1 298 ? -1.078 -3.707 -30.548 1.00 83.38 298 CYS A O 1
ATOM 2337 N N . PRO A 1 299 ? -0.282 -1.736 -29.809 1.00 86.75 299 PRO A N 1
ATOM 2338 C CA . PRO A 1 299 ? -0.103 -1.184 -31.147 1.00 86.75 299 PRO A CA 1
ATOM 2339 C C . PRO A 1 299 ? 0.795 -2.070 -32.014 1.00 86.75 299 PRO A C 1
ATOM 2341 O O . PRO A 1 299 ? 1.840 -2.527 -31.558 1.00 86.75 299 PRO A O 1
ATOM 2344 N N . TYR A 1 300 ? 0.433 -2.252 -33.288 1.00 90.69 300 TYR A N 1
ATOM 2345 C CA . TYR A 1 300 ? 1.119 -3.182 -34.198 1.00 90.69 300 TYR A CA 1
ATOM 2346 C C . TYR A 1 300 ? 2.646 -3.005 -34.228 1.00 90.69 300 TYR A C 1
ATOM 2348 O O . TYR A 1 300 ? 3.382 -3.983 -34.150 1.00 90.69 300 TYR A O 1
ATOM 2356 N N . ALA A 1 301 ? 3.131 -1.761 -34.293 1.00 90.06 301 ALA A N 1
ATOM 2357 C CA . ALA A 1 301 ? 4.567 -1.479 -34.302 1.00 90.06 301 ALA A CA 1
ATOM 2358 C C . ALA A 1 301 ? 5.269 -1.939 -33.009 1.00 90.06 301 ALA A C 1
ATOM 2360 O O . ALA A 1 301 ? 6.371 -2.482 -33.069 1.00 90.06 301 ALA A O 1
ATOM 2361 N N . ILE A 1 302 ? 4.616 -1.772 -31.853 1.00 88.56 302 ILE A N 1
ATOM 2362 C CA . ILE A 1 302 ? 5.133 -2.210 -30.550 1.00 88.56 302 ILE A CA 1
ATOM 2363 C C . ILE A 1 302 ? 5.079 -3.737 -30.456 1.00 88.56 302 ILE A C 1
ATOM 2365 O O . ILE A 1 302 ? 6.056 -4.352 -30.035 1.00 88.56 302 ILE A O 1
ATOM 2369 N N . ALA A 1 303 ? 3.987 -4.366 -30.898 1.00 90.25 303 ALA A N 1
ATOM 2370 C CA . ALA A 1 303 ? 3.848 -5.821 -30.930 1.00 90.25 303 ALA A CA 1
ATOM 2371 C C . ALA A 1 303 ? 4.919 -6.482 -31.818 1.00 90.25 303 ALA A C 1
ATOM 2373 O O . ALA A 1 303 ? 5.559 -7.442 -31.400 1.00 90.25 303 ALA A O 1
ATOM 2374 N N . LEU A 1 304 ? 5.172 -5.930 -33.010 1.00 93.19 304 LEU A N 1
ATOM 2375 C CA . LEU A 1 304 ? 6.214 -6.421 -33.912 1.00 93.19 304 LEU A CA 1
ATOM 2376 C C . LEU A 1 304 ? 7.610 -6.267 -33.295 1.00 93.19 304 LEU A C 1
ATOM 2378 O O . LEU A 1 304 ? 8.382 -7.221 -33.282 1.00 93.19 304 LEU A O 1
ATOM 2382 N N . SER A 1 305 ? 7.925 -5.080 -32.764 1.00 92.38 305 SER A N 1
ATOM 2383 C CA . SER A 1 305 ? 9.231 -4.819 -32.151 1.00 92.38 305 SER A CA 1
ATOM 2384 C C . SER A 1 305 ? 9.473 -5.704 -30.927 1.00 92.38 305 SER A C 1
ATOM 2386 O O . SER A 1 305 ? 10.557 -6.256 -30.789 1.00 92.38 305 SER A O 1
ATOM 2388 N N . SER A 1 306 ? 8.473 -5.858 -30.056 1.00 90.12 306 SER A N 1
ATOM 2389 C CA . SER A 1 306 ? 8.574 -6.695 -28.852 1.00 90.12 306 SER A CA 1
ATOM 2390 C C . SER A 1 306 ? 8.657 -8.186 -29.181 1.00 90.12 306 SER A C 1
ATOM 2392 O O . SER A 1 306 ? 9.461 -8.889 -28.580 1.00 90.12 306 SER A O 1
ATOM 2394 N N . GLY A 1 307 ? 7.915 -8.666 -30.182 1.00 92.12 307 GLY A N 1
ATOM 2395 C CA . GLY A 1 307 ? 8.021 -10.056 -30.628 1.00 92.12 307 GLY A CA 1
ATOM 2396 C C . GLY A 1 307 ? 9.394 -10.392 -31.221 1.00 92.12 307 GLY A C 1
ATOM 2397 O O . GLY A 1 307 ? 9.930 -11.470 -30.966 1.00 92.12 307 GLY A O 1
ATOM 2398 N N . LEU A 1 308 ? 9.992 -9.464 -31.979 1.00 94.94 308 LEU A N 1
ATOM 2399 C CA . LEU A 1 308 ? 11.363 -9.620 -32.477 1.00 94.94 308 LEU A CA 1
ATOM 2400 C C . LEU A 1 308 ? 12.390 -9.595 -31.337 1.00 94.94 308 LEU A C 1
ATOM 2402 O O . LEU A 1 308 ? 13.316 -10.399 -31.354 1.00 94.94 308 LEU A O 1
ATOM 2406 N N . ASP A 1 309 ? 12.203 -8.728 -30.342 1.00 91.19 309 ASP A N 1
ATOM 2407 C CA . ASP A 1 309 ? 13.040 -8.668 -29.138 1.00 91.19 309 ASP A CA 1
ATOM 2408 C C . ASP A 1 309 ? 13.024 -10.002 -28.368 1.00 91.19 309 ASP A C 1
ATOM 2410 O O . ASP A 1 309 ? 14.075 -10.583 -28.101 1.00 91.19 309 ASP A O 1
ATOM 2414 N N . ALA A 1 310 ? 11.838 -10.578 -28.130 1.00 92.31 310 ALA A N 1
ATOM 2415 C CA . ALA A 1 310 ? 11.711 -11.904 -27.516 1.00 92.31 310 ALA A CA 1
ATOM 2416 C C . ALA A 1 310 ? 12.419 -13.006 -28.323 1.00 92.31 310 ALA A C 1
ATOM 2418 O O . ALA A 1 310 ? 13.058 -13.891 -27.747 1.00 92.31 310 ALA A O 1
ATOM 2419 N N . LEU A 1 311 ? 12.328 -12.960 -29.656 1.00 93.75 311 LEU A N 1
ATOM 2420 C CA . LEU A 1 311 ? 13.023 -13.909 -30.526 1.00 93.75 311 LEU A CA 1
ATOM 2421 C C . LEU A 1 311 ? 14.547 -13.778 -30.393 1.00 93.75 311 LEU A C 1
ATOM 2423 O O . LEU A 1 311 ? 15.237 -14.793 -30.283 1.00 93.75 311 LEU A O 1
ATOM 2427 N N . VAL A 1 312 ? 15.065 -12.545 -30.379 1.00 93.25 312 VAL A N 1
ATOM 2428 C CA . VAL A 1 312 ? 16.494 -12.266 -30.180 1.00 93.25 312 VAL A CA 1
ATOM 2429 C C . VAL A 1 312 ? 16.949 -12.782 -28.820 1.00 93.25 312 VAL A C 1
ATOM 2431 O O . VAL A 1 312 ? 17.916 -13.539 -28.776 1.00 93.25 312 VAL A O 1
ATOM 2434 N N . HIS A 1 313 ? 16.217 -12.493 -27.741 1.00 89.00 313 HIS A N 1
ATOM 2435 C CA . HIS A 1 313 ? 16.514 -13.039 -26.413 1.00 89.00 313 HIS A CA 1
ATOM 2436 C C . HIS A 1 313 ? 16.569 -14.571 -26.413 1.00 89.00 313 HIS A C 1
ATOM 2438 O O . HIS A 1 313 ? 17.457 -15.156 -25.788 1.00 89.00 313 HIS A O 1
ATOM 2444 N N . GLY A 1 314 ? 15.661 -15.233 -27.137 1.00 89.62 314 GLY A N 1
ATOM 2445 C CA . GLY A 1 314 ? 15.671 -16.685 -27.305 1.00 89.62 314 GLY A CA 1
ATOM 2446 C C . GLY A 1 314 ? 16.939 -17.195 -27.997 1.00 89.62 314 GLY A C 1
ATOM 2447 O O . GLY A 1 314 ? 17.562 -18.143 -27.517 1.00 89.62 314 GLY A O 1
ATOM 2448 N N . PHE A 1 315 ? 17.360 -16.546 -29.086 1.00 92.88 315 PHE A N 1
ATOM 2449 C CA . PHE A 1 315 ? 18.594 -16.901 -29.794 1.00 92.88 315 PHE A CA 1
ATOM 2450 C C . PHE A 1 315 ? 19.852 -16.616 -28.974 1.00 92.88 315 PHE A C 1
ATOM 2452 O O . PHE A 1 315 ? 20.730 -17.474 -28.903 1.00 92.88 315 PHE A O 1
ATOM 2459 N N . GLU A 1 316 ? 19.947 -15.447 -28.341 1.00 91.75 316 GLU A N 1
ATOM 2460 C CA . GLU A 1 316 ? 21.094 -15.082 -27.505 1.00 91.75 316 GLU A CA 1
ATOM 2461 C C . GLU A 1 316 ? 21.227 -16.020 -26.305 1.00 91.75 316 GLU A C 1
ATOM 2463 O O . GLU A 1 316 ? 22.328 -16.482 -26.016 1.00 91.75 316 GLU A O 1
ATOM 2468 N N . SER A 1 317 ? 20.111 -16.375 -25.662 1.00 89.00 317 SER A N 1
ATOM 2469 C CA . SER A 1 317 ? 20.097 -17.337 -24.552 1.00 89.00 317 SER A CA 1
ATOM 2470 C C . SER A 1 317 ? 20.472 -18.748 -25.000 1.00 89.00 317 SER A C 1
ATOM 2472 O O . SER A 1 317 ? 21.113 -19.479 -24.254 1.00 89.00 317 SER A O 1
ATOM 2474 N N . PHE A 1 318 ? 20.095 -19.147 -26.217 1.00 90.38 318 PHE A N 1
ATOM 2475 C CA . PHE A 1 318 ? 20.493 -20.440 -26.774 1.00 90.38 318 PHE A CA 1
ATOM 2476 C C . PHE A 1 318 ? 21.983 -20.481 -27.155 1.00 90.38 318 PHE A C 1
ATOM 2478 O O . PHE A 1 318 ? 22.613 -21.532 -27.060 1.00 90.38 318 PHE A O 1
ATOM 2485 N N . ALA A 1 319 ? 22.544 -19.352 -27.596 1.00 91.88 319 ALA A N 1
ATOM 2486 C CA . ALA A 1 319 ? 23.920 -19.249 -28.080 1.00 91.88 319 ALA A CA 1
ATOM 2487 C C . ALA A 1 319 ? 24.940 -18.801 -27.014 1.00 91.88 319 ALA A C 1
ATOM 2489 O O . ALA A 1 319 ? 26.139 -18.759 -27.311 1.00 91.88 319 ALA A O 1
ATOM 2490 N N . CYS A 1 320 ? 24.501 -18.425 -25.807 1.00 81.00 320 CYS A N 1
ATOM 2491 C CA . CYS A 1 320 ? 25.394 -17.952 -24.751 1.00 81.00 320 CYS A CA 1
ATOM 2492 C C . CYS A 1 320 ? 26.312 -19.079 -24.228 1.00 81.00 320 CYS A C 1
ATOM 2494 O O . CYS A 1 320 ? 26.002 -20.263 -24.346 1.00 81.00 320 CYS A O 1
ATOM 2496 N N . LYS A 1 321 ? 27.495 -18.701 -23.725 1.00 66.31 321 LYS A N 1
ATOM 2497 C CA . LYS A 1 321 ? 28.547 -19.625 -23.261 1.00 66.31 321 LYS A CA 1
ATOM 2498 C C . LYS A 1 321 ? 28.395 -20.009 -21.798 1.00 66.31 321 LYS A C 1
ATOM 2500 O O . LYS A 1 321 ? 28.066 -19.100 -21.005 1.00 66.31 321 LYS A O 1
#

pLDDT: mean 85.76, std 10.45, range [49.5, 98.0]

Foldseek 3Di:
DDKAWDDPQAALQPFDQVPVVLSCCVPPPVVVCVVVLVWTKIFDADPNRYGFWIWIKGKDWDAPVPDDPVVCVVVVDDPVCGTATEMEGEDIGGGPVCPPVCVSLVNVVVVVVVRVVVCVPPNHDYYDYDQPDVVSVVVQAAEEEEAALVCVPPPVVVVVQVVCVVSSGHYQYDHDPDPPAAALVVLVVCLCSQAPPPPLAGRHQEYEFQEALRRLLSRLLSQQCSQVPDRSVVLWAEDPPGDAGRAYEYEYQEQADVSQAAQWRWHQDPVVRDITTSGDPSSHHPHYDYDPVSNPPPPPVRRVVRVVRRVVVVVCVVPPD